Protein AF-A0A831NVR6-F1 (afdb_monomer_lite)

Sequence (246 aa):
MGYKKSDEKIVFEKIGELICLNKSKPLKNAQISTRKAIQIAETIIHLPIYIATVTINLSNQSFIETVTNYHRISNEIRIYERKIKGRPIAQIIHSKVLSNCLFEVITLCLETSSKKNEFNVFIDNWSIPTKDISIYLKYRTKSLSRNIRRLFPNVDIKPIELLEHDTKRKRFIDSVTSVVSRNYHDVSSDRYSTEPFDLLFSSESINAINVDITEKEIDLMNKMLNEFFKKANKSINPTRRRRLVL

Secondary structure (DSSP, 8-state):
----HHHHHHHHHHHHTTTTTTSSSPPPGGG--HHHHHHHHHHHTTSS--EEEEE--TT-HHHHHHHHHHHHHHHHHHHHTT--PPPPHHHHHHHHHHHHHHHHHHHHHHHT--S-EEE--EE---SS-HHHHHHHHHHHHHHHHHHHHHH-TTEEE---EE--S--HHHHHHHHHHHHHGGGGS-TTSTT--SHHHHHHHSTT-TTEEEEE-HHHHHHHHHHHHHHHHHHHHHHS-GGGGGGS--

Radius of gyration: 21.45 Å; chains: 1; bounding box: 60×38×65 Å

Foldseek 3Di:
DDDDPVLLVVVCVQCCVLQVVVDPDGHFLVRQAQVSLLVLLVSVLPRPAFAEAEDADPVPPLLVVLLVVLQVVVQVCCCVVVVDHGDDSVQVCVLVVVLVRVLVVVVVVVVVDDDQEEDAAEDEDDPDPPVCVQVSQVVSQVVSVVVNCVVPVRYHYDRYYYPPDDDSVNSSVSSVCSLCCQCVDDPPDSSHDCNSVCSCDPPVRPRYDYHYCNVVVSVVSVVVVVVVVVVVVVPPDPVPPPPPDD

pLDDT: mean 80.22, std 12.94, range [33.16, 95.31]

Structure (mmCIF, N/CA/C/O backbone):
data_AF-A0A831NVR6-F1
#
_entry.id   AF-A0A831NVR6-F1
#
loop_
_atom_site.group_PDB
_atom_site.id
_atom_site.type_symbol
_atom_site.label_atom_id
_atom_site.label_alt_id
_atom_site.label_comp_id
_atom_site.label_asym_id
_atom_site.label_entity_id
_atom_site.label_seq_id
_atom_site.pdbx_PDB_ins_code
_atom_site.Cartn_x
_atom_site.Cartn_y
_atom_site.Cartn_z
_atom_site.occupancy
_atom_site.B_iso_or_equiv
_atom_site.auth_seq_id
_atom_site.auth_comp_id
_atom_site.auth_asym_id
_atom_site.auth_atom_id
_atom_site.pdbx_PDB_model_num
ATOM 1 N N . MET A 1 1 ? -24.310 -0.165 -0.428 1.00 48.25 1 MET A N 1
ATOM 2 C CA . MET A 1 1 ? -24.455 1.305 -0.314 1.00 48.25 1 MET A CA 1
ATOM 3 C C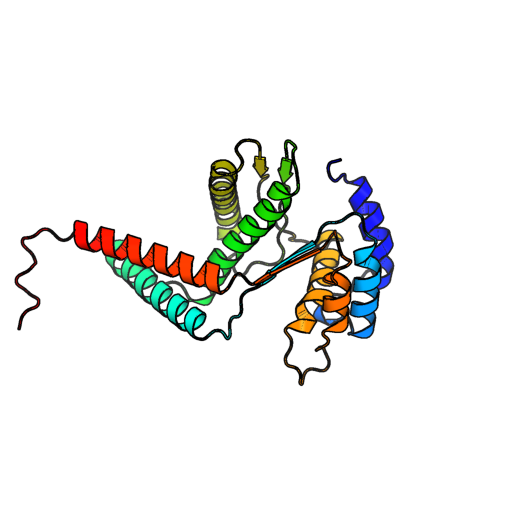 . MET A 1 1 ? -23.055 1.894 -0.400 1.00 48.25 1 MET A C 1
ATOM 5 O O . MET A 1 1 ? -22.136 1.199 0.001 1.00 48.25 1 MET A O 1
ATOM 9 N N . GLY A 1 2 ? -22.871 3.079 -0.986 1.00 60.66 2 GLY A N 1
ATOM 10 C CA . GLY A 1 2 ? -21.547 3.714 -1.046 1.00 60.66 2 GLY A CA 1
ATOM 11 C C . GLY A 1 2 ? -21.159 4.335 0.298 1.00 60.66 2 GLY A C 1
ATOM 12 O O . GLY A 1 2 ? -22.049 4.735 1.049 1.00 60.66 2 GLY A O 1
ATOM 13 N N . TYR A 1 3 ? -19.855 4.411 0.566 1.00 66.81 3 TYR A N 1
ATOM 14 C CA . TYR A 1 3 ? -19.282 5.068 1.742 1.00 66.81 3 TYR A CA 1
ATOM 15 C C . TYR A 1 3 ? -19.706 6.541 1.826 1.00 66.81 3 TYR A C 1
ATOM 17 O O . TYR A 1 3 ? -19.654 7.267 0.830 1.00 66.81 3 TYR A O 1
ATOM 25 N N . LYS A 1 4 ? -20.118 6.998 3.009 1.00 73.88 4 LYS A N 1
ATOM 26 C CA . LYS A 1 4 ? -20.548 8.374 3.290 1.00 73.88 4 LYS A CA 1
ATOM 27 C C . LYS A 1 4 ? -19.650 9.018 4.341 1.00 73.88 4 LYS A C 1
ATOM 29 O O . LYS A 1 4 ? -19.094 8.361 5.212 1.00 73.88 4 LYS A O 1
ATOM 34 N N . LYS A 1 5 ? -19.609 10.353 4.354 1.00 75.38 5 LYS A N 1
ATOM 35 C CA . LYS A 1 5 ? -18.912 11.129 5.398 1.00 75.38 5 LYS A CA 1
ATOM 36 C C . LYS A 1 5 ? -19.435 10.841 6.819 1.00 75.38 5 LYS A C 1
ATOM 38 O O . LYS A 1 5 ? -18.706 11.004 7.790 1.00 75.38 5 LYS A O 1
ATOM 43 N N . SER A 1 6 ? -20.690 10.410 6.957 1.00 79.81 6 SER A N 1
ATOM 44 C CA . SER A 1 6 ? -21.238 9.931 8.234 1.00 79.81 6 SER A CA 1
ATOM 45 C C . SER A 1 6 ? -20.540 8.666 8.737 1.00 79.81 6 SER A C 1
ATOM 47 O O . SER A 1 6 ? -20.381 8.504 9.943 1.00 79.81 6 SER A O 1
ATOM 49 N N . ASP A 1 7 ? -20.079 7.808 7.827 1.00 82.06 7 ASP A N 1
ATOM 50 C CA . ASP A 1 7 ? -19.408 6.551 8.158 1.00 82.06 7 ASP A CA 1
ATOM 51 C C . ASP A 1 7 ? -17.994 6.831 8.695 1.00 82.06 7 ASP A C 1
ATOM 53 O O . ASP A 1 7 ? -17.558 6.183 9.645 1.00 82.06 7 ASP A O 1
ATOM 57 N N . GLU A 1 8 ? -17.318 7.877 8.191 1.00 86.12 8 GLU A N 1
ATOM 58 C CA . GLU A 1 8 ? -16.053 8.383 8.760 1.00 86.12 8 GLU A CA 1
ATOM 59 C C . GLU A 1 8 ? -16.197 8.756 10.235 1.00 86.12 8 GLU A C 1
ATOM 61 O O . GLU A 1 8 ? -15.310 8.469 11.036 1.00 86.12 8 GLU A O 1
ATOM 66 N N . LYS A 1 9 ? -17.311 9.395 10.612 1.00 85.50 9 LYS A N 1
ATOM 67 C CA . LYS A 1 9 ? -17.548 9.796 12.001 1.00 85.50 9 LYS A CA 1
ATOM 68 C C . LYS A 1 9 ? -17.622 8.569 12.913 1.00 85.50 9 LYS A C 1
ATOM 70 O O . LYS A 1 9 ? -16.918 8.543 13.916 1.00 85.50 9 LYS A O 1
ATOM 75 N N . ILE A 1 10 ? -18.376 7.543 12.512 1.00 86.00 10 ILE A N 1
ATOM 76 C CA . ILE A 1 10 ? -18.507 6.278 13.256 1.00 86.00 10 ILE A CA 1
ATOM 77 C C . ILE A 1 10 ? -17.144 5.586 13.396 1.00 86.00 10 ILE A C 1
ATOM 79 O O . ILE A 1 10 ? -16.774 5.153 14.487 1.00 86.00 10 ILE A O 1
ATOM 83 N N . VAL A 1 11 ? -16.379 5.509 12.302 1.00 87.81 11 VAL A N 1
ATOM 84 C CA . VAL A 1 11 ? -15.029 4.920 12.290 1.00 87.81 11 VAL A CA 1
ATOM 85 C C . VAL A 1 11 ? -14.099 5.663 13.250 1.00 87.81 11 VAL A C 1
ATOM 87 O O . VAL A 1 11 ? -13.450 5.044 14.093 1.00 87.81 11 VAL A O 1
ATOM 90 N N . PHE A 1 12 ? -14.046 6.994 13.159 1.00 89.19 12 PHE A N 1
ATOM 91 C CA . PHE A 1 12 ? -13.145 7.799 13.983 1.00 89.19 12 PHE A CA 1
ATOM 92 C C . PHE A 1 12 ? -13.573 7.883 15.446 1.00 89.19 12 PHE A C 1
ATOM 94 O O . PHE A 1 12 ? -12.708 8.050 16.298 1.00 89.19 12 PHE A O 1
ATOM 101 N N . GLU A 1 13 ? -14.861 7.778 15.762 1.00 86.38 13 GLU A N 1
ATOM 102 C CA . GLU A 1 13 ? -15.328 7.697 17.150 1.00 86.38 13 GLU A CA 1
ATOM 103 C C . GLU A 1 13 ? -14.892 6.380 17.792 1.00 86.38 13 GLU A C 1
ATOM 105 O O . GLU A 1 13 ? -14.270 6.405 18.851 1.00 86.38 13 GLU A O 1
ATOM 110 N N . LYS A 1 14 ? -15.104 5.248 17.110 1.00 85.50 14 LYS A N 1
ATOM 111 C CA . LYS A 1 14 ? -14.750 3.918 17.632 1.00 85.50 14 LYS A CA 1
ATOM 112 C C . LYS A 1 14 ? -13.245 3.713 17.820 1.00 85.50 14 LYS A C 1
ATOM 114 O O . LYS A 1 14 ? -12.826 3.108 18.797 1.00 85.50 14 LYS A O 1
ATOM 119 N N . ILE A 1 15 ? -12.420 4.236 16.914 1.00 84.56 15 ILE A N 1
ATOM 120 C CA . ILE A 1 15 ? -10.951 4.149 17.029 1.00 84.56 15 ILE A CA 1
ATOM 121 C C . ILE A 1 15 ? -10.352 5.298 17.846 1.00 84.56 15 ILE A C 1
ATOM 123 O O . ILE A 1 15 ? -9.215 5.210 18.318 1.00 84.56 15 ILE A O 1
ATOM 127 N N . GLY A 1 16 ? -11.095 6.389 18.024 1.00 83.62 16 GLY A N 1
ATOM 128 C CA . GLY A 1 16 ? -10.564 7.651 18.519 1.00 83.62 16 GLY A CA 1
ATOM 129 C C . GLY A 1 16 ? -9.917 7.564 19.892 1.00 83.62 16 GLY A C 1
ATOM 130 O O . GLY A 1 16 ? -8.876 8.185 20.109 1.00 83.62 16 GLY A O 1
ATOM 131 N N . GLU A 1 17 ? -10.476 6.767 20.797 1.00 81.06 17 GLU A N 1
ATOM 132 C CA . GLU A 1 17 ? -9.910 6.558 22.133 1.00 81.06 17 GLU A CA 1
ATOM 133 C C . GLU A 1 17 ? -8.611 5.749 22.093 1.00 81.06 17 GLU A C 1
ATOM 135 O O . GLU A 1 17 ? -7.643 6.090 22.780 1.00 81.06 17 GLU A O 1
ATOM 140 N N . LEU A 1 18 ? -8.548 4.729 21.234 1.00 82.81 18 LEU A N 1
ATOM 141 C CA . LEU A 1 18 ? -7.390 3.844 21.127 1.00 82.81 18 LEU A CA 1
ATOM 142 C C . LEU A 1 18 ? -6.148 4.590 20.648 1.00 82.81 18 LEU A C 1
ATOM 144 O O . LEU A 1 18 ? -5.060 4.351 21.172 1.00 82.81 18 LEU A O 1
ATOM 148 N N . ILE A 1 19 ? -6.309 5.540 19.726 1.00 81.38 19 ILE A N 1
ATOM 149 C CA . ILE A 1 19 ? -5.190 6.312 19.160 1.00 81.38 19 ILE A CA 1
ATOM 150 C C . ILE A 1 19 ? -5.157 7.774 19.606 1.00 81.38 19 ILE A C 1
ATOM 152 O O . ILE A 1 19 ? -4.389 8.575 19.070 1.00 81.38 19 ILE A O 1
ATOM 156 N N . CYS A 1 20 ? -5.955 8.128 20.614 1.00 80.06 20 CYS A N 1
ATOM 157 C CA . CYS A 1 20 ? -6.031 9.475 21.171 1.00 80.06 20 CYS A CA 1
ATOM 158 C C . CYS A 1 20 ? -6.370 10.561 20.124 1.00 80.06 20 CYS A C 1
ATOM 160 O O . CYS A 1 20 ? -5.840 11.668 20.212 1.00 80.06 20 CYS A O 1
ATOM 162 N N . LEU A 1 21 ? -7.262 10.285 19.157 1.00 75.56 21 LEU A N 1
ATOM 163 C CA . LEU A 1 21 ? -7.655 11.236 18.095 1.00 75.56 21 LEU A CA 1
ATOM 164 C C . LEU A 1 21 ? -8.186 12.569 18.631 1.00 75.56 21 LEU A C 1
ATOM 166 O O . LEU A 1 21 ? -8.075 13.583 17.949 1.00 75.56 21 LEU A O 1
ATOM 170 N N . ASN A 1 22 ? -8.781 12.562 19.825 1.00 69.44 22 ASN A N 1
ATOM 171 C CA . ASN A 1 22 ? -9.366 13.749 20.449 1.00 69.44 22 ASN A CA 1
ATOM 172 C C . ASN A 1 22 ? -8.358 14.540 21.306 1.00 69.44 22 ASN A C 1
ATOM 174 O O . ASN A 1 22 ? -8.710 15.581 21.855 1.00 69.44 22 ASN A O 1
ATOM 178 N N . LYS A 1 23 ? -7.114 14.060 21.450 1.00 72.81 23 LYS A N 1
ATOM 179 C CA . LYS A 1 23 ? -6.050 14.760 22.185 1.00 72.81 23 LYS A CA 1
ATOM 180 C C . LYS A 1 23 ? -5.194 15.588 21.228 1.00 72.81 23 LYS A C 1
ATOM 182 O O . LYS A 1 23 ? -5.093 15.285 20.045 1.00 72.81 23 LYS A O 1
ATOM 187 N N . SER A 1 24 ? -4.495 16.588 21.766 1.00 67.25 24 SER A N 1
ATOM 188 C CA . SER A 1 24 ? -3.570 17.448 21.006 1.00 67.25 24 SER A CA 1
ATOM 189 C C . SER A 1 24 ? -2.386 16.698 20.378 1.00 67.25 24 SER A C 1
ATOM 191 O O . SER A 1 24 ? -1.733 17.225 19.481 1.00 67.25 24 SER A O 1
ATOM 193 N N . LYS A 1 25 ? -2.103 15.473 20.842 1.00 74.31 25 LYS A N 1
ATOM 194 C CA . LYS A 1 25 ? -1.059 14.587 20.311 1.00 74.31 25 LYS A CA 1
ATOM 195 C C . LYS A 1 25 ? -1.612 13.169 20.105 1.00 74.31 25 LYS A C 1
ATOM 197 O O . LYS A 1 25 ? -1.428 12.321 20.981 1.00 74.31 25 LYS A O 1
ATOM 202 N N . PRO A 1 26 ? -2.306 12.907 18.985 1.00 81.25 26 PRO A N 1
ATOM 203 C CA . PRO A 1 26 ? -2.692 11.553 18.605 1.00 81.25 26 PRO A CA 1
ATOM 204 C C . PRO A 1 26 ? -1.458 10.657 18.439 1.00 81.25 26 PRO A C 1
ATOM 206 O O . PRO A 1 26 ? -0.381 11.134 18.066 1.00 81.25 26 PRO A O 1
ATOM 209 N N . LEU A 1 27 ? -1.608 9.362 18.715 1.00 83.75 27 LEU A N 1
ATOM 210 C CA . LEU A 1 27 ? -0.508 8.404 18.602 1.00 83.75 27 LEU A CA 1
ATOM 211 C C . LEU A 1 27 ? -0.146 8.180 17.130 1.00 83.75 27 LEU A C 1
ATOM 213 O O . LEU A 1 27 ? -1.010 7.903 16.300 1.00 83.75 27 LEU A O 1
ATOM 217 N N . LYS A 1 28 ? 1.148 8.273 16.816 1.00 85.50 28 LYS A N 1
ATOM 218 C CA . LYS A 1 28 ? 1.715 7.832 15.531 1.00 85.50 28 LYS A CA 1
ATOM 219 C C . LYS A 1 28 ? 2.016 6.336 15.576 1.00 85.50 28 LYS A C 1
ATOM 221 O O . LYS A 1 28 ? 2.206 5.797 16.664 1.00 85.50 28 LYS A O 1
ATOM 226 N N . ASN A 1 29 ? 2.187 5.691 14.418 1.00 83.12 29 ASN A N 1
ATOM 227 C CA . ASN A 1 29 ? 2.498 4.253 14.333 1.00 83.12 29 ASN A CA 1
ATOM 228 C C . ASN A 1 29 ? 3.615 3.817 15.309 1.00 83.12 29 ASN A C 1
ATOM 230 O O . ASN A 1 29 ? 3.431 2.887 16.088 1.00 83.12 29 ASN A O 1
ATOM 234 N N . ALA A 1 30 ? 4.747 4.529 15.335 1.00 83.25 30 ALA A N 1
ATOM 235 C CA . ALA A 1 30 ? 5.880 4.192 16.206 1.00 83.25 30 ALA A CA 1
ATOM 236 C C . ALA A 1 30 ? 5.572 4.254 17.718 1.00 83.25 30 ALA A C 1
ATOM 238 O O . ALA A 1 30 ? 6.322 3.702 18.513 1.00 83.25 30 ALA A O 1
ATOM 239 N N . GLN A 1 31 ? 4.492 4.928 18.119 1.00 87.50 31 GLN A N 1
ATOM 240 C CA . GLN A 1 31 ? 4.087 5.114 19.517 1.00 87.50 31 GLN A CA 1
ATOM 241 C C . GLN A 1 31 ? 2.990 4.132 19.953 1.00 87.50 31 GLN A C 1
ATOM 243 O O . GLN A 1 31 ? 2.603 4.117 21.121 1.00 87.50 31 GLN A O 1
ATOM 248 N N . ILE A 1 32 ? 2.453 3.336 19.028 1.00 88.69 32 ILE A N 1
ATOM 249 C CA . ILE A 1 32 ? 1.436 2.328 19.323 1.00 88.69 32 ILE A CA 1
ATOM 250 C C . ILE A 1 32 ? 2.158 1.072 19.824 1.00 88.69 32 ILE A C 1
ATOM 252 O O . ILE A 1 32 ? 3.002 0.505 19.127 1.00 88.69 32 ILE A O 1
ATOM 256 N N . SER A 1 33 ? 1.837 0.630 21.041 1.00 90.94 33 SER A N 1
ATOM 257 C CA . SER A 1 33 ? 2.374 -0.605 21.630 1.00 90.94 33 SER A CA 1
ATOM 258 C C . SER A 1 33 ? 1.689 -1.852 21.063 1.00 90.94 33 SER A C 1
ATOM 260 O O . SER A 1 33 ? 0.595 -1.758 20.508 1.00 90.94 33 SER A O 1
ATOM 262 N N . THR A 1 34 ? 2.308 -3.028 21.212 1.00 92.56 34 THR A N 1
ATOM 263 C CA . THR A 1 34 ? 1.756 -4.307 20.716 1.00 92.56 34 THR A CA 1
ATOM 264 C C . THR A 1 34 ? 0.369 -4.582 21.284 1.00 92.56 34 THR A C 1
ATOM 266 O O . THR A 1 34 ? -0.577 -4.742 20.522 1.00 92.56 34 THR A O 1
ATOM 269 N N . ARG A 1 35 ? 0.207 -4.465 22.609 1.00 93.12 35 ARG A N 1
ATOM 270 C CA . ARG A 1 35 ? -1.098 -4.575 23.282 1.00 93.12 35 ARG A CA 1
ATOM 271 C C . ARG A 1 35 ? -2.156 -3.647 22.680 1.00 93.12 35 ARG A C 1
ATOM 273 O O . ARG A 1 35 ? -3.307 -4.032 22.527 1.00 93.12 35 ARG A O 1
ATOM 280 N N . LYS A 1 36 ? -1.778 -2.412 22.349 1.00 92.56 36 LYS A N 1
ATOM 281 C CA . LYS A 1 36 ? -2.704 -1.435 21.774 1.00 92.56 36 LYS A CA 1
ATOM 282 C C . LYS A 1 36 ? -3.029 -1.743 20.311 1.00 92.56 36 LYS A C 1
ATOM 284 O O . LYS A 1 36 ? -4.151 -1.501 19.893 1.00 92.56 36 LYS A O 1
ATOM 289 N N . ALA A 1 37 ? -2.092 -2.307 19.552 1.00 93.62 37 ALA A N 1
ATOM 290 C CA . ALA A 1 37 ? -2.360 -2.782 18.198 1.00 93.62 37 ALA A CA 1
ATOM 291 C C . ALA A 1 37 ? -3.349 -3.959 18.178 1.00 93.62 37 ALA A C 1
ATOM 293 O O . ALA A 1 37 ? -4.227 -3.959 17.324 1.00 93.62 37 ALA A O 1
ATOM 294 N N . ILE A 1 38 ? -3.273 -4.886 19.141 1.00 93.69 38 ILE A N 1
ATOM 295 C CA . ILE A 1 38 ? -4.272 -5.960 19.309 1.00 93.69 38 ILE A CA 1
ATOM 296 C C . ILE A 1 38 ? -5.671 -5.349 19.505 1.00 93.69 38 ILE A C 1
ATOM 298 O O . ILE A 1 38 ? -6.572 -5.616 18.719 1.00 93.69 38 ILE A O 1
ATOM 302 N N . GLN A 1 39 ? -5.820 -4.407 20.445 1.00 93.50 39 GLN A N 1
ATOM 303 C CA . GLN A 1 39 ? -7.094 -3.703 20.687 1.00 93.50 39 GLN A CA 1
ATOM 304 C C . GLN A 1 39 ? -7.624 -2.949 19.456 1.00 93.50 39 GLN A C 1
ATOM 306 O O . GLN A 1 39 ? -8.830 -2.874 19.213 1.00 93.50 39 GLN A O 1
ATOM 311 N N . ILE A 1 40 ? -6.719 -2.351 18.673 1.00 92.75 40 ILE A N 1
ATOM 312 C CA . ILE A 1 40 ? -7.076 -1.690 17.415 1.00 92.75 40 ILE A CA 1
ATOM 313 C C . ILE A 1 40 ? -7.588 -2.725 16.406 1.00 92.75 40 ILE A C 1
ATOM 315 O O . ILE A 1 40 ? -8.604 -2.460 15.770 1.00 92.75 40 ILE A O 1
ATOM 319 N N . ALA A 1 41 ? -6.937 -3.884 16.277 1.00 92.31 41 ALA A N 1
ATOM 320 C CA . ALA A 1 41 ? -7.374 -4.958 15.387 1.00 92.31 41 ALA A CA 1
ATOM 321 C C . ALA A 1 41 ? -8.775 -5.473 15.763 1.00 92.31 41 ALA A C 1
ATOM 323 O O . ALA A 1 41 ? -9.661 -5.475 14.910 1.00 92.31 41 ALA A O 1
ATOM 324 N N . GLU A 1 42 ? -9.008 -5.773 17.046 1.00 91.31 42 GLU A N 1
ATOM 325 C CA . GLU A 1 42 ? -10.319 -6.175 17.592 1.00 91.31 42 GLU A CA 1
ATOM 326 C C . GLU A 1 42 ? -11.416 -5.140 17.304 1.00 91.31 42 GLU A C 1
ATOM 328 O O . GLU A 1 42 ? -12.570 -5.474 17.057 1.00 91.31 42 GLU A O 1
ATOM 333 N N . THR A 1 43 ? -11.069 -3.853 17.301 1.00 91.19 43 THR A N 1
ATOM 334 C CA . THR A 1 43 ? -12.035 -2.793 16.995 1.00 91.19 43 THR A CA 1
ATOM 335 C C . THR A 1 43 ? -12.303 -2.689 15.497 1.00 91.19 43 THR A C 1
ATOM 337 O O . THR A 1 43 ? -13.451 -2.525 15.082 1.00 91.19 43 THR A O 1
ATOM 340 N N . ILE A 1 44 ? -11.247 -2.768 14.681 1.00 89.56 44 ILE A N 1
ATOM 341 C CA . ILE A 1 44 ? -11.292 -2.594 13.226 1.00 89.56 44 ILE A CA 1
ATOM 342 C C . ILE A 1 44 ? -12.208 -3.621 12.556 1.00 89.56 44 ILE A C 1
ATOM 344 O O . ILE A 1 44 ? -12.967 -3.242 11.665 1.00 89.56 44 ILE A O 1
ATOM 348 N N . ILE A 1 45 ? -12.181 -4.884 12.991 1.00 87.69 45 ILE A N 1
ATOM 349 C CA . ILE A 1 45 ? -12.989 -5.963 12.391 1.00 87.69 45 ILE A CA 1
ATOM 350 C C . ILE A 1 45 ? -14.504 -5.700 12.469 1.00 87.69 45 ILE A C 1
ATOM 352 O O . ILE A 1 45 ? -15.275 -6.222 11.667 1.00 87.69 45 ILE A O 1
ATOM 356 N N . HIS A 1 46 ? -14.940 -4.846 13.398 1.00 85.94 46 HIS A N 1
ATOM 357 C CA . HIS A 1 46 ? -16.343 -4.475 13.598 1.00 85.94 46 HIS A CA 1
ATOM 358 C C . HIS A 1 46 ? -16.714 -3.121 12.973 1.00 85.94 46 HIS A C 1
ATOM 360 O O . HIS A 1 46 ? -17.799 -2.579 13.227 1.00 85.94 46 HIS A O 1
ATOM 366 N N . LEU A 1 47 ? -15.809 -2.520 12.198 1.00 86.31 47 LEU A N 1
ATOM 367 C CA . LEU A 1 47 ? -16.059 -1.267 11.498 1.00 86.31 47 LEU A CA 1
ATOM 368 C C . LEU A 1 47 ? -16.670 -1.521 10.115 1.00 86.31 47 LEU A C 1
ATOM 370 O O . LEU A 1 47 ? -16.373 -2.529 9.479 1.00 86.31 47 LEU A O 1
ATOM 374 N N . PRO A 1 48 ? -17.495 -0.590 9.605 1.00 83.19 48 PRO A N 1
ATOM 375 C CA . PRO A 1 48 ? -18.077 -0.681 8.268 1.00 83.19 48 PRO A CA 1
ATOM 376 C C . PRO A 1 48 ? -17.049 -0.278 7.196 1.00 83.19 48 PRO A C 1
ATOM 378 O O . PRO A 1 48 ? -17.269 0.647 6.415 1.00 83.19 48 PRO A O 1
ATOM 381 N N . ILE A 1 49 ? -15.887 -0.924 7.204 1.00 83.12 49 ILE A N 1
ATOM 382 C CA . ILE A 1 49 ? -14.764 -0.651 6.308 1.00 83.12 49 ILE A CA 1
ATOM 383 C C . ILE A 1 49 ? -14.280 -1.953 5.692 1.00 83.12 49 ILE A C 1
ATOM 385 O O . ILE A 1 49 ? -14.362 -3.004 6.314 1.00 83.12 49 ILE A O 1
ATOM 389 N N . TYR A 1 50 ? -13.745 -1.850 4.483 1.00 84.62 50 TYR A N 1
ATOM 390 C CA . TYR A 1 50 ? -13.015 -2.929 3.840 1.00 84.62 50 TYR A CA 1
ATOM 391 C C . TYR A 1 50 ? -11.526 -2.590 3.862 1.00 84.62 50 TYR A C 1
ATOM 393 O O . TYR A 1 50 ? -11.146 -1.484 3.463 1.00 84.62 50 TYR A O 1
ATOM 401 N N . ILE A 1 51 ? -10.688 -3.507 4.342 1.00 86.50 51 ILE A N 1
ATOM 402 C CA . ILE A 1 51 ? -9.237 -3.318 4.404 1.00 86.50 51 ILE A CA 1
ATOM 403 C C . ILE A 1 51 ? -8.564 -4.246 3.407 1.00 86.50 51 ILE A C 1
ATOM 405 O O . ILE A 1 51 ? -8.591 -5.460 3.552 1.00 86.50 51 ILE A O 1
ATOM 409 N N . ALA A 1 52 ? -7.894 -3.658 2.425 1.00 86.38 52 ALA A N 1
ATOM 410 C CA . ALA A 1 52 ? -7.006 -4.386 1.537 1.00 86.38 52 ALA A CA 1
ATOM 411 C C . ALA A 1 52 ? -5.558 -4.010 1.840 1.00 86.38 52 ALA A C 1
ATOM 413 O O . ALA A 1 52 ? -5.189 -2.833 1.783 1.00 86.38 52 ALA A O 1
ATOM 414 N N . THR A 1 53 ? -4.732 -5.009 2.131 1.00 85.00 53 THR A N 1
ATOM 415 C CA . THR A 1 53 ? -3.283 -4.867 2.241 1.00 85.00 53 THR A CA 1
ATOM 416 C C . THR A 1 53 ? -2.610 -5.577 1.084 1.00 85.00 53 THR A C 1
ATOM 418 O O . THR A 1 53 ? -2.925 -6.714 0.742 1.00 85.00 53 THR A O 1
ATOM 421 N N . VAL A 1 54 ? -1.672 -4.875 0.463 1.00 85.19 54 VAL A N 1
ATOM 422 C CA . VAL A 1 54 ? -0.874 -5.391 -0.643 1.00 85.19 54 VAL A CA 1
ATOM 423 C C . VAL A 1 54 ? 0.581 -5.304 -0.226 1.00 85.19 54 VAL A C 1
ATOM 425 O O . VAL A 1 54 ? 1.060 -4.213 0.095 1.00 85.19 54 VAL A O 1
ATOM 428 N N . THR A 1 55 ? 1.272 -6.437 -0.207 1.00 84.62 55 THR A N 1
ATOM 429 C CA . THR A 1 55 ? 2.647 -6.536 0.282 1.00 84.62 55 THR A CA 1
ATOM 430 C C . THR A 1 55 ? 3.609 -6.991 -0.802 1.00 84.62 55 THR A C 1
ATOM 432 O O . THR A 1 55 ? 3.228 -7.589 -1.806 1.00 84.62 55 THR A O 1
ATOM 435 N N . ILE A 1 56 ? 4.875 -6.627 -0.611 1.00 84.62 56 ILE A N 1
ATOM 436 C CA . ILE A 1 56 ? 5.995 -7.058 -1.442 1.00 84.62 56 ILE A CA 1
ATOM 437 C C . ILE A 1 56 ? 7.114 -7.474 -0.501 1.00 84.62 56 ILE A C 1
ATOM 439 O O . ILE A 1 56 ? 7.526 -6.699 0.367 1.00 84.62 56 ILE A O 1
ATOM 443 N N . ASN A 1 57 ? 7.630 -8.677 -0.699 1.00 87.19 57 ASN A N 1
ATOM 444 C CA . ASN A 1 57 ? 8.776 -9.197 0.011 1.00 87.19 57 ASN A CA 1
ATOM 445 C C . ASN A 1 57 ? 10.063 -8.613 -0.584 1.00 87.19 57 ASN A C 1
ATOM 447 O O . ASN A 1 57 ? 10.608 -9.110 -1.569 1.00 87.19 57 ASN A O 1
ATOM 451 N N . LEU A 1 58 ? 10.564 -7.549 0.041 1.00 84.19 58 LEU A N 1
ATOM 452 C CA . LEU A 1 58 ? 11.809 -6.895 -0.369 1.00 84.19 58 LEU A CA 1
ATOM 453 C C . LEU A 1 58 ? 13.058 -7.761 -0.144 1.00 84.19 58 LEU A C 1
ATOM 455 O O . LEU A 1 58 ? 14.108 -7.435 -0.691 1.00 84.19 58 LEU A O 1
ATOM 459 N N . SER A 1 59 ? 12.944 -8.846 0.625 1.00 85.62 59 SER A N 1
ATOM 460 C CA . SER A 1 59 ? 14.011 -9.827 0.844 1.00 85.62 59 SER A CA 1
ATOM 461 C C . SER A 1 59 ? 13.962 -10.992 -0.154 1.00 85.62 59 SER A C 1
ATOM 463 O O . SER A 1 59 ? 14.819 -11.870 -0.101 1.00 85.62 59 SER A O 1
ATOM 465 N N . ASN A 1 60 ? 12.980 -11.035 -1.065 1.00 90.12 60 ASN A N 1
ATOM 466 C CA . ASN A 1 60 ? 12.929 -12.043 -2.124 1.00 90.12 60 ASN A CA 1
ATOM 467 C C . ASN A 1 60 ? 14.080 -11.807 -3.120 1.00 90.12 60 ASN A C 1
ATOM 469 O O . ASN A 1 60 ? 14.168 -10.755 -3.755 1.00 90.12 60 ASN A O 1
ATOM 473 N N . GLN A 1 61 ? 14.956 -12.803 -3.268 1.00 92.00 61 GLN A N 1
ATOM 474 C CA . GLN A 1 61 ? 16.155 -12.707 -4.104 1.00 92.00 61 GLN A CA 1
ATOM 475 C C . GLN A 1 61 ? 15.824 -12.425 -5.580 1.00 92.00 61 GLN A C 1
ATOM 477 O O . GLN A 1 61 ? 16.421 -11.541 -6.195 1.00 92.00 61 GLN A O 1
ATOM 482 N N . SER A 1 62 ? 14.814 -13.101 -6.130 1.00 92.50 62 SER A N 1
ATOM 483 C CA . SER A 1 62 ? 14.348 -12.905 -7.508 1.00 92.50 62 SER A CA 1
ATOM 484 C C . SER A 1 62 ? 13.803 -11.491 -7.731 1.00 92.50 62 SER A C 1
ATOM 486 O O . SER A 1 62 ? 14.042 -10.877 -8.777 1.00 92.50 62 SER A O 1
ATOM 488 N N . PHE A 1 63 ? 13.106 -10.933 -6.736 1.00 88.75 63 PHE A N 1
ATOM 489 C CA . PHE A 1 63 ? 12.645 -9.547 -6.754 1.00 88.75 63 PHE A CA 1
ATOM 490 C C . PHE A 1 63 ? 13.828 -8.575 -6.770 1.00 88.75 63 PHE A C 1
ATOM 492 O O . PHE A 1 63 ? 13.875 -7.688 -7.626 1.00 88.75 63 PHE A O 1
ATOM 499 N N . ILE A 1 64 ? 14.811 -8.772 -5.885 1.00 87.31 64 ILE A N 1
ATOM 500 C CA . ILE A 1 64 ? 16.027 -7.947 -5.802 1.00 87.31 64 ILE A CA 1
ATOM 501 C C . ILE A 1 64 ? 16.774 -7.935 -7.143 1.00 87.31 64 ILE A C 1
ATOM 503 O O . ILE A 1 64 ? 17.128 -6.866 -7.653 1.00 87.31 64 ILE A O 1
ATOM 507 N N . GLU A 1 65 ? 16.983 -9.103 -7.747 1.00 89.31 65 GLU A N 1
ATOM 508 C CA . GLU A 1 65 ? 17.667 -9.242 -9.036 1.00 89.31 65 GLU A CA 1
ATOM 509 C C . GLU A 1 65 ? 16.893 -8.562 -10.167 1.00 89.31 65 GLU A C 1
ATOM 511 O O . GLU A 1 65 ? 17.459 -7.786 -10.946 1.00 89.31 65 GLU A O 1
ATOM 516 N N . THR A 1 66 ? 15.578 -8.786 -10.229 1.00 88.31 66 THR A N 1
ATOM 517 C CA . THR A 1 66 ? 14.711 -8.203 -11.261 1.00 88.31 66 THR A CA 1
ATOM 518 C C . THR A 1 66 ? 14.693 -6.679 -11.173 1.00 88.31 66 THR A C 1
ATOM 520 O O . THR A 1 66 ? 14.860 -5.993 -12.184 1.00 88.31 66 THR A O 1
ATOM 523 N N . VAL A 1 67 ? 14.553 -6.129 -9.967 1.00 83.69 67 VAL A N 1
ATOM 524 C CA . VAL A 1 67 ? 14.594 -4.683 -9.713 1.00 83.69 67 VAL A CA 1
ATOM 525 C C . VAL A 1 67 ? 15.946 -4.088 -10.098 1.00 83.69 67 VAL A C 1
ATOM 527 O O . VAL A 1 67 ? 15.992 -3.028 -10.729 1.00 83.69 67 VAL A O 1
ATOM 530 N N . THR A 1 68 ? 17.043 -4.763 -9.751 1.00 84.12 68 THR A N 1
ATOM 531 C CA . THR A 1 68 ? 18.405 -4.326 -10.088 1.00 84.12 68 THR A CA 1
ATOM 532 C C . THR A 1 68 ? 18.603 -4.271 -11.603 1.00 84.12 68 THR A C 1
ATOM 534 O O . THR A 1 68 ? 19.057 -3.256 -12.138 1.00 84.12 68 THR A O 1
ATOM 537 N N . ASN A 1 69 ? 18.174 -5.311 -12.321 1.00 85.06 69 ASN A N 1
ATOM 538 C CA . ASN A 1 69 ? 18.225 -5.354 -13.783 1.00 85.06 69 ASN A CA 1
ATOM 539 C C . ASN A 1 69 ? 17.351 -4.274 -14.425 1.00 85.06 69 ASN A C 1
ATOM 541 O O . ASN A 1 69 ? 17.808 -3.543 -15.310 1.00 85.06 69 ASN A O 1
ATOM 545 N N . TYR A 1 70 ? 16.112 -4.135 -13.949 1.00 82.25 70 TYR A N 1
ATOM 546 C CA . TYR A 1 70 ? 15.183 -3.110 -14.410 1.00 82.25 70 TYR A CA 1
ATOM 547 C C . TYR A 1 70 ? 15.764 -1.706 -14.241 1.00 82.25 70 TYR A C 1
ATOM 549 O O . TYR A 1 70 ? 15.714 -0.884 -15.160 1.00 82.25 70 TYR A O 1
ATOM 557 N N . HIS A 1 71 ? 16.358 -1.431 -13.080 1.00 78.88 71 HIS A N 1
ATOM 558 C CA . HIS A 1 71 ? 16.998 -0.156 -12.787 1.00 78.88 71 HIS A CA 1
ATOM 559 C C . HIS A 1 71 ? 18.179 0.130 -13.707 1.00 78.88 71 HIS A C 1
ATOM 561 O O . HIS A 1 71 ? 18.221 1.213 -14.299 1.00 78.88 71 HIS A O 1
ATOM 567 N N . ARG A 1 72 ? 19.100 -0.831 -13.857 1.00 82.44 72 ARG A N 1
ATOM 568 C CA . ARG A 1 72 ? 20.282 -0.691 -14.715 1.00 82.44 72 ARG A CA 1
ATOM 569 C C . ARG A 1 72 ? 19.872 -0.301 -16.132 1.00 82.44 72 ARG A C 1
ATOM 571 O O . ARG A 1 72 ? 20.284 0.748 -16.623 1.00 82.44 72 ARG A O 1
ATOM 578 N N . ILE A 1 73 ? 18.975 -1.079 -16.737 1.00 80.06 73 ILE A N 1
ATOM 579 C CA . ILE A 1 73 ? 18.499 -0.855 -18.109 1.00 80.06 73 ILE A CA 1
ATOM 580 C C . ILE A 1 73 ? 17.741 0.474 -18.214 1.00 80.06 73 ILE A C 1
ATOM 582 O O . ILE A 1 73 ? 17.989 1.270 -19.121 1.00 80.06 73 ILE A O 1
ATOM 586 N N . SER A 1 74 ? 16.850 0.774 -17.262 1.00 74.25 74 SER A N 1
ATOM 587 C CA . SER A 1 74 ? 16.109 2.040 -17.256 1.00 74.25 74 SER A CA 1
ATOM 588 C C . SER A 1 74 ? 17.032 3.258 -17.181 1.00 74.25 74 SER A C 1
ATOM 590 O O . SER A 1 74 ? 16.707 4.297 -17.764 1.00 74.25 74 SER A O 1
ATOM 592 N N . ASN A 1 75 ? 18.135 3.175 -16.437 1.00 76.75 75 ASN A N 1
ATOM 593 C CA . ASN A 1 75 ? 19.097 4.264 -16.323 1.00 76.75 75 ASN A CA 1
ATOM 594 C C . ASN A 1 75 ? 19.989 4.384 -17.552 1.00 76.75 75 ASN A C 1
ATOM 596 O O . ASN A 1 75 ? 20.206 5.508 -17.997 1.00 76.75 75 ASN A O 1
ATOM 600 N N . GLU A 1 76 ? 20.436 3.269 -18.132 1.00 79.06 76 GLU A N 1
ATOM 601 C CA . GLU A 1 76 ? 21.156 3.271 -19.409 1.00 79.06 76 GLU A CA 1
ATOM 602 C C . GLU A 1 76 ? 20.337 4.005 -20.473 1.00 79.06 76 GLU A C 1
ATOM 604 O O . GLU A 1 76 ? 20.799 5.002 -21.019 1.00 79.06 76 GLU A O 1
ATOM 609 N N . ILE A 1 77 ? 19.073 3.625 -20.678 1.00 73.75 77 ILE A N 1
ATOM 610 C CA . ILE A 1 77 ? 18.177 4.301 -21.634 1.00 73.75 77 ILE A CA 1
ATOM 611 C C . ILE A 1 77 ? 18.075 5.796 -21.330 1.00 73.75 77 ILE A C 1
ATOM 613 O O . ILE A 1 77 ? 18.134 6.640 -22.217 1.00 73.75 77 ILE A O 1
ATOM 617 N N . ARG A 1 78 ? 17.891 6.156 -20.061 1.00 69.19 78 ARG A N 1
ATOM 618 C CA . ARG A 1 78 ? 17.699 7.549 -19.651 1.00 69.19 78 ARG A CA 1
ATOM 619 C C . ARG A 1 78 ? 18.947 8.405 -19.900 1.00 69.19 78 ARG A C 1
ATOM 621 O O . ARG A 1 78 ? 18.805 9.575 -20.258 1.00 69.19 78 ARG A O 1
ATOM 628 N N . ILE A 1 79 ? 20.133 7.828 -19.744 1.00 74.06 79 ILE A N 1
ATOM 629 C CA . ILE A 1 79 ? 21.407 8.493 -20.020 1.00 74.06 79 ILE A CA 1
ATOM 630 C C . ILE A 1 79 ? 21.646 8.561 -21.532 1.00 74.06 79 ILE A C 1
ATOM 632 O O . ILE A 1 79 ? 21.863 9.652 -22.051 1.00 74.06 79 ILE A O 1
ATOM 636 N N . TYR A 1 80 ? 21.541 7.438 -22.246 1.00 74.44 80 TYR A N 1
ATOM 637 C CA . TYR A 1 80 ? 21.859 7.358 -23.674 1.00 74.44 80 TYR A CA 1
ATOM 638 C C . TYR A 1 80 ? 20.830 8.071 -24.560 1.00 74.44 80 TYR A C 1
ATOM 640 O O . TYR A 1 80 ? 21.205 8.901 -25.383 1.00 74.44 80 TYR A O 1
ATOM 648 N N . GLU A 1 81 ? 19.537 7.804 -24.370 1.00 72.38 81 GLU A N 1
ATOM 649 C CA . GLU A 1 81 ? 18.477 8.335 -25.242 1.00 72.38 81 GLU A CA 1
ATOM 650 C C . GLU A 1 81 ? 18.059 9.752 -24.859 1.00 72.38 81 GLU A C 1
ATOM 652 O O . GLU A 1 81 ? 17.694 10.559 -25.709 1.00 72.38 81 GLU A O 1
ATOM 657 N N . ARG A 1 82 ? 18.059 10.066 -23.557 1.00 61.44 82 ARG A N 1
ATOM 658 C CA . ARG A 1 82 ? 17.502 11.336 -23.062 1.00 61.44 82 ARG A CA 1
ATOM 659 C C . ARG A 1 82 ? 18.560 12.315 -22.569 1.00 61.44 82 ARG A C 1
ATOM 661 O O . ARG A 1 82 ? 18.212 13.465 -22.324 1.00 61.44 82 ARG A O 1
ATOM 668 N N . LYS A 1 83 ? 19.823 11.891 -22.419 1.00 75.12 83 LYS A N 1
ATOM 669 C CA . LYS A 1 83 ? 20.914 12.696 -21.836 1.00 75.12 83 LYS A CA 1
ATOM 670 C C . LYS A 1 83 ? 20.575 13.239 -20.440 1.00 75.12 83 LYS A C 1
ATOM 672 O O . LYS A 1 83 ? 20.963 14.346 -20.081 1.00 75.12 83 LYS A O 1
ATOM 677 N N . ILE A 1 84 ? 19.832 12.467 -19.638 1.00 71.94 84 ILE A N 1
ATOM 678 C CA . ILE A 1 84 ? 19.410 12.863 -18.285 1.00 71.94 84 ILE A CA 1
ATOM 679 C C . ILE A 1 84 ? 20.104 11.980 -17.244 1.00 71.94 84 ILE A C 1
ATOM 681 O O . ILE A 1 84 ? 20.198 10.766 -17.419 1.00 71.94 84 ILE A O 1
ATOM 685 N N . LYS A 1 85 ? 20.507 12.571 -16.109 1.00 71.00 85 LYS A N 1
ATOM 686 C CA . LYS A 1 85 ? 21.056 11.846 -14.951 1.00 71.00 85 LYS A CA 1
ATOM 687 C C . LYS A 1 85 ? 20.131 10.702 -14.514 1.00 71.00 85 LYS A C 1
ATOM 689 O O . LYS A 1 85 ? 18.905 10.880 -14.437 1.00 71.00 85 LYS A O 1
ATOM 694 N N . GLY A 1 86 ? 20.725 9.548 -14.209 1.00 63.50 86 GLY A N 1
ATOM 695 C CA . GLY A 1 86 ? 20.026 8.378 -13.677 1.00 63.50 86 GLY A CA 1
ATOM 696 C C . GLY A 1 86 ? 19.260 8.680 -12.383 1.00 63.50 86 GLY A C 1
ATOM 697 O O . GLY A 1 86 ? 19.553 9.650 -11.681 1.00 63.50 86 GLY A O 1
ATOM 698 N N . ARG A 1 87 ? 18.244 7.867 -12.081 1.00 63.69 87 ARG A N 1
ATOM 699 C CA . ARG A 1 87 ? 17.471 7.961 -10.830 1.00 63.69 87 ARG A CA 1
ATOM 700 C C . ARG A 1 87 ? 17.923 6.893 -9.826 1.00 63.69 87 ARG A C 1
ATOM 702 O O . ARG A 1 87 ? 18.310 5.808 -10.260 1.00 63.69 87 ARG A O 1
ATOM 709 N N . PRO A 1 88 ? 17.848 7.148 -8.508 1.00 63.56 88 PRO A N 1
ATOM 710 C CA . PRO A 1 88 ? 18.077 6.125 -7.487 1.00 63.56 88 PRO A CA 1
ATOM 711 C C . PRO A 1 88 ? 17.049 4.984 -7.563 1.00 63.56 88 PRO A C 1
ATOM 713 O O . PRO A 1 88 ? 15.874 5.233 -7.845 1.00 63.56 88 PRO A O 1
ATOM 716 N N . ILE A 1 89 ? 17.483 3.755 -7.256 1.00 59.12 89 ILE A N 1
ATOM 717 C CA . ILE A 1 89 ? 16.656 2.530 -7.224 1.00 59.12 89 ILE A CA 1
ATOM 718 C C . ILE A 1 89 ? 15.391 2.738 -6.377 1.00 59.12 89 ILE A C 1
ATOM 720 O O . ILE A 1 89 ? 14.278 2.526 -6.858 1.00 59.12 89 ILE A O 1
ATOM 724 N N . ALA A 1 90 ? 15.551 3.264 -5.160 1.00 55.12 90 ALA A N 1
ATOM 725 C CA . ALA A 1 90 ? 14.461 3.445 -4.204 1.00 55.12 90 ALA A CA 1
ATOM 726 C C . ALA A 1 90 ? 13.308 4.314 -4.742 1.00 55.12 90 ALA A C 1
ATOM 728 O O . ALA A 1 90 ? 12.141 4.013 -4.506 1.00 55.12 90 ALA A O 1
ATOM 729 N N . GLN A 1 91 ? 13.608 5.354 -5.530 1.00 60.47 91 GLN A N 1
ATOM 730 C CA . GLN A 1 91 ? 12.577 6.229 -6.099 1.00 60.47 91 GLN A CA 1
ATOM 731 C C . GLN A 1 91 ? 11.769 5.546 -7.209 1.00 60.47 91 GLN A C 1
ATOM 733 O O . GLN A 1 91 ? 10.583 5.847 -7.371 1.00 60.47 91 GLN A O 1
ATOM 738 N N . ILE A 1 92 ? 12.395 4.647 -7.981 1.00 59.09 92 ILE A N 1
ATOM 739 C CA . ILE A 1 92 ? 11.730 3.886 -9.048 1.00 59.09 92 ILE A CA 1
ATOM 740 C C . ILE A 1 92 ? 10.840 2.803 -8.442 1.00 59.09 92 ILE A C 1
ATOM 742 O O . ILE A 1 92 ? 9.668 2.730 -8.817 1.00 59.09 92 ILE A O 1
ATOM 746 N N . ILE A 1 93 ? 11.366 2.040 -7.477 1.00 60.47 93 ILE A N 1
ATOM 747 C CA . ILE A 1 93 ? 10.606 1.021 -6.741 1.00 60.47 93 ILE A CA 1
ATOM 748 C C . ILE A 1 93 ? 9.386 1.672 -6.097 1.00 60.47 93 ILE A C 1
ATOM 750 O O . ILE A 1 93 ? 8.264 1.324 -6.440 1.00 60.47 93 ILE A O 1
ATOM 754 N N . HIS A 1 94 ? 9.580 2.696 -5.264 1.00 66.38 94 HIS A N 1
ATOM 755 C CA . HIS A 1 94 ? 8.492 3.350 -4.531 1.00 66.38 94 HIS A CA 1
ATOM 756 C C . HIS A 1 94 ? 7.361 3.824 -5.455 1.00 66.38 94 HIS A C 1
ATOM 758 O O . HIS A 1 94 ? 6.179 3.576 -5.235 1.00 66.38 94 HIS A O 1
ATOM 764 N N . SER A 1 95 ? 7.740 4.481 -6.548 1.00 65.06 95 SER A N 1
ATOM 765 C CA . SER A 1 95 ? 6.833 4.988 -7.574 1.00 65.06 95 SER A CA 1
ATOM 766 C C . SER A 1 95 ? 5.990 3.904 -8.252 1.00 65.06 95 SER A C 1
ATOM 768 O O . SER A 1 95 ? 4.817 4.124 -8.577 1.00 65.06 95 SER A O 1
ATOM 770 N N . LYS A 1 96 ? 6.622 2.771 -8.558 1.00 68.62 96 LYS A N 1
ATOM 771 C CA . LYS A 1 96 ? 6.026 1.668 -9.308 1.00 68.62 96 LYS A CA 1
ATOM 772 C C . LYS A 1 96 ? 5.173 0.797 -8.394 1.00 68.62 96 LYS A C 1
ATOM 774 O O . LYS A 1 96 ? 3.993 0.632 -8.694 1.00 68.62 96 LYS A O 1
ATOM 779 N N . VAL A 1 97 ? 5.734 0.404 -7.252 1.00 67.88 97 VAL A N 1
ATOM 780 C CA . VAL A 1 97 ? 5.060 -0.322 -6.173 1.00 67.88 97 VAL A CA 1
ATOM 781 C C . VAL A 1 97 ? 3.775 0.389 -5.790 1.00 67.88 97 VAL A C 1
ATOM 783 O O . VAL A 1 97 ? 2.711 -0.195 -5.914 1.00 67.88 97 VAL A O 1
ATOM 786 N N . LEU A 1 98 ? 3.827 1.689 -5.489 1.00 72.69 98 LEU A N 1
ATOM 787 C CA . LEU A 1 98 ? 2.623 2.441 -5.143 1.00 72.69 98 LEU A CA 1
ATOM 788 C C . LEU A 1 98 ? 1.540 2.376 -6.232 1.00 72.69 98 LEU A C 1
ATOM 790 O O . LEU A 1 98 ? 0.361 2.250 -5.924 1.00 72.69 98 LEU A O 1
ATOM 794 N N . SER A 1 99 ? 1.914 2.497 -7.508 1.00 73.62 99 SER A N 1
ATOM 795 C CA . SER A 1 99 ? 0.913 2.482 -8.586 1.00 73.62 99 SER A CA 1
ATOM 796 C C . SER A 1 99 ? 0.253 1.126 -8.743 1.00 73.62 99 SER A C 1
ATOM 798 O O . SER A 1 99 ? -0.926 1.071 -9.076 1.00 73.62 99 SER A O 1
ATOM 800 N N . ASN A 1 100 ? 1.015 0.063 -8.515 1.00 75.56 100 ASN A N 1
ATOM 801 C CA . ASN A 1 100 ? 0.521 -1.296 -8.614 1.00 75.56 100 ASN A CA 1
ATOM 802 C C . ASN A 1 100 ? -0.290 -1.665 -7.369 1.00 75.56 100 ASN A C 1
ATOM 804 O O . ASN A 1 100 ? -1.381 -2.188 -7.527 1.00 75.56 100 ASN A O 1
ATOM 808 N N . CYS A 1 101 ? 0.134 -1.258 -6.168 1.00 79.62 101 CYS A N 1
ATOM 809 C CA . CYS A 1 101 ? -0.669 -1.373 -4.950 1.00 79.62 101 CYS A CA 1
ATOM 810 C C . CYS A 1 101 ? -2.010 -0.638 -5.085 1.00 79.62 101 CYS A C 1
ATOM 812 O O . CYS A 1 101 ? -3.051 -1.215 -4.801 1.00 79.62 101 CYS A O 1
ATOM 814 N N . LEU A 1 102 ? -2.014 0.618 -5.556 1.00 85.56 102 LEU A N 1
ATOM 815 C CA . LEU A 1 102 ? -3.258 1.374 -5.757 1.00 85.56 102 LEU A CA 1
ATOM 816 C C . LEU A 1 102 ? -4.157 0.735 -6.817 1.00 85.56 102 LEU A C 1
ATOM 818 O O . LEU A 1 102 ? -5.373 0.728 -6.659 1.00 85.56 102 LEU A O 1
ATOM 822 N N . PHE A 1 103 ? -3.570 0.228 -7.902 1.00 86.62 103 PHE A N 1
ATOM 823 C CA . PHE A 1 103 ? -4.315 -0.496 -8.924 1.00 86.62 103 PHE A CA 1
ATOM 824 C C . PHE A 1 103 ? -4.957 -1.756 -8.337 1.00 86.62 103 PHE A C 1
ATOM 826 O O . PHE A 1 103 ? -6.172 -1.886 -8.420 1.00 86.62 103 PHE A O 1
ATOM 833 N N . GLU A 1 104 ? -4.167 -2.605 -7.682 1.00 85.06 104 GLU A N 1
ATOM 834 C CA . GLU A 1 104 ? -4.605 -3.885 -7.121 1.00 85.06 104 GLU A CA 1
ATOM 835 C C . GLU A 1 104 ? -5.688 -3.702 -6.048 1.00 85.06 104 GLU A C 1
ATOM 837 O O . GLU A 1 104 ? -6.719 -4.365 -6.083 1.00 85.06 104 GLU A O 1
ATOM 842 N N . VAL A 1 105 ? -5.510 -2.749 -5.126 1.00 86.00 105 VAL A N 1
ATOM 843 C CA . VAL A 1 105 ? -6.512 -2.451 -4.088 1.00 86.00 105 VAL A CA 1
ATOM 844 C C . VAL A 1 105 ? -7.843 -2.037 -4.715 1.00 86.00 105 VAL A C 1
ATOM 846 O O . VAL A 1 105 ? -8.901 -2.500 -4.293 1.00 86.00 105 VAL A O 1
ATOM 849 N N . ILE A 1 106 ? -7.813 -1.177 -5.737 1.00 88.06 106 ILE A N 1
ATOM 850 C CA . ILE A 1 106 ? -9.038 -0.730 -6.404 1.00 88.06 106 ILE A CA 1
ATOM 851 C C . ILE A 1 106 ? -9.684 -1.884 -7.173 1.00 88.06 106 ILE A C 1
ATOM 853 O O . ILE A 1 106 ? -10.902 -2.027 -7.105 1.00 88.06 106 ILE A O 1
ATOM 857 N N . THR A 1 107 ? -8.917 -2.716 -7.884 1.00 87.81 107 THR A N 1
ATOM 858 C CA . THR A 1 107 ? -9.485 -3.854 -8.622 1.00 87.81 107 THR A CA 1
ATOM 859 C C . THR A 1 107 ? -10.114 -4.883 -7.690 1.00 87.81 107 THR A C 1
ATOM 861 O O . THR A 1 107 ? -11.237 -5.292 -7.960 1.00 87.81 107 THR A O 1
ATOM 864 N N . LEU A 1 108 ? -9.487 -5.206 -6.553 1.00 84.50 108 LEU A N 1
ATOM 865 C CA . LEU A 1 108 ? -10.061 -6.110 -5.544 1.00 84.50 108 LEU A CA 1
ATOM 866 C C . LEU A 1 108 ? -11.406 -5.587 -4.999 1.00 84.50 108 LEU A C 1
ATOM 868 O O . LEU A 1 108 ? -12.384 -6.328 -4.886 1.00 84.50 108 LEU A O 1
ATOM 872 N N . CYS A 1 109 ? -11.503 -4.280 -4.733 1.00 83.44 109 CYS A N 1
ATOM 873 C CA . CYS A 1 109 ? -12.763 -3.641 -4.331 1.00 83.44 109 CYS A CA 1
ATOM 874 C C . CYS A 1 109 ? -13.828 -3.638 -5.447 1.00 83.44 109 CYS A C 1
ATOM 876 O O . CYS A 1 109 ? -15.032 -3.617 -5.182 1.00 83.44 109 CYS A O 1
ATOM 878 N N . LEU A 1 110 ? -13.412 -3.592 -6.712 1.00 86.19 110 LEU A N 1
ATOM 879 C CA . LEU A 1 110 ? -14.319 -3.585 -7.861 1.00 86.19 110 LEU A CA 1
ATOM 880 C C . LEU A 1 110 ? -14.842 -4.978 -8.197 1.00 86.19 110 LEU A C 1
ATOM 882 O O . LEU A 1 110 ? -16.022 -5.120 -8.491 1.00 86.19 110 LEU A O 1
ATOM 886 N N . GLU A 1 111 ? -14.004 -6.006 -8.109 1.00 83.38 111 GLU A N 1
ATOM 887 C CA . GLU A 1 111 ? -14.403 -7.405 -8.314 1.00 83.38 111 GLU A CA 1
ATOM 888 C C . GLU A 1 111 ? -15.478 -7.842 -7.314 1.00 83.38 111 GLU A C 1
ATOM 890 O O . GLU A 1 111 ? -16.346 -8.653 -7.627 1.00 83.38 111 GLU A O 1
ATOM 895 N N . THR A 1 112 ? -15.473 -7.230 -6.133 1.00 73.50 112 THR A N 1
ATOM 896 C CA . THR A 1 112 ? -16.455 -7.459 -5.073 1.00 73.50 112 THR A CA 1
ATOM 897 C C . THR A 1 112 ? -17.674 -6.525 -5.148 1.00 73.50 112 THR A C 1
ATOM 899 O O . THR A 1 112 ? -18.603 -6.671 -4.352 1.00 73.50 112 THR A O 1
ATOM 902 N N . SER A 1 113 ? -17.741 -5.583 -6.106 1.00 69.25 113 SER A N 1
ATOM 903 C CA . SER A 1 113 ? -18.838 -4.605 -6.209 1.00 69.25 113 SER A CA 1
ATOM 904 C C . SER A 1 113 ? -19.445 -4.469 -7.615 1.00 69.25 113 SER A C 1
ATOM 906 O O . SER A 1 113 ? -18.794 -4.157 -8.603 1.00 69.25 113 SER A O 1
ATOM 908 N N . SER A 1 114 ? -20.769 -4.612 -7.712 1.00 59.47 114 SER A N 1
ATOM 909 C CA . SER A 1 114 ? -21.524 -4.623 -8.979 1.00 59.47 114 SER A CA 1
ATOM 910 C C . SER A 1 114 ? -22.115 -3.263 -9.398 1.00 59.47 114 SER A C 1
ATOM 912 O O . SER A 1 114 ? -23.090 -3.207 -10.148 1.00 59.47 114 SER A O 1
ATOM 914 N N . LYS A 1 115 ? -21.583 -2.136 -8.902 1.00 68.50 115 LYS A N 1
ATOM 915 C CA . LYS A 1 115 ? -22.188 -0.795 -9.069 1.00 68.50 115 LYS A CA 1
ATOM 916 C C . LYS A 1 115 ? -21.244 0.217 -9.720 1.00 68.50 115 LYS A C 1
ATOM 918 O O . LYS A 1 115 ? -20.048 -0.006 -9.849 1.00 68.50 115 LYS A O 1
ATOM 923 N N . LYS A 1 116 ? -21.799 1.364 -10.134 1.00 75.69 116 LYS A N 1
ATOM 924 C CA . LYS A 1 116 ? -21.001 2.544 -10.496 1.00 75.69 116 LYS A CA 1
ATOM 925 C C . LYS A 1 116 ? -20.228 2.998 -9.256 1.00 75.69 116 LYS A C 1
ATOM 927 O O . LYS A 1 116 ? -20.848 3.289 -8.234 1.00 75.69 116 LYS A O 1
ATOM 932 N N . ASN A 1 117 ? -18.905 3.055 -9.368 1.00 82.31 117 ASN A N 1
ATOM 933 C CA . ASN A 1 117 ? -18.010 3.328 -8.250 1.00 82.31 117 ASN A CA 1
ATOM 934 C C . ASN A 1 117 ? -17.221 4.622 -8.479 1.00 82.31 117 ASN A C 1
ATOM 936 O O . ASN A 1 117 ? -16.753 4.899 -9.587 1.00 82.31 117 ASN A O 1
ATOM 940 N N . GLU A 1 118 ? -17.068 5.393 -7.406 1.00 87.25 118 GLU A N 1
ATOM 941 C CA . GLU A 1 118 ? -16.251 6.602 -7.345 1.00 87.25 118 GLU A CA 1
ATOM 942 C C . GLU A 1 118 ? -15.217 6.434 -6.230 1.00 87.25 118 GLU A C 1
ATOM 944 O O . GLU A 1 118 ? -15.573 6.125 -5.093 1.00 87.25 118 GLU A O 1
ATOM 949 N N . PHE A 1 119 ? -13.941 6.633 -6.560 1.00 87.88 119 PHE A N 1
ATOM 950 C CA . PHE A 1 119 ? -12.833 6.485 -5.622 1.00 87.88 119 PHE A CA 1
ATOM 951 C C . PHE A 1 119 ? -12.198 7.837 -5.314 1.00 87.88 119 PHE A C 1
ATOM 953 O O . PHE A 1 119 ? -11.664 8.502 -6.205 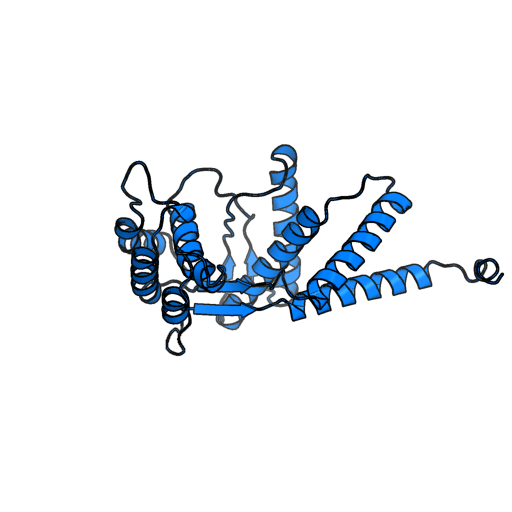1.00 87.88 119 PHE A O 1
ATOM 960 N N . ASN A 1 120 ? -12.200 8.194 -4.030 1.00 88.19 120 ASN A N 1
ATOM 961 C CA . ASN A 1 120 ? -11.384 9.267 -3.474 1.00 88.19 120 ASN A CA 1
ATOM 962 C C . ASN A 1 120 ? -10.103 8.650 -2.912 1.00 88.19 120 ASN A C 1
ATOM 964 O O . ASN A 1 120 ? -10.166 7.833 -1.994 1.00 88.19 120 ASN A O 1
ATOM 968 N N . VAL A 1 121 ? -8.952 9.004 -3.483 1.00 88.94 121 VAL A N 1
ATOM 969 C CA . VAL A 1 121 ? -7.670 8.385 -3.128 1.00 88.94 121 VAL A CA 1
ATOM 970 C C . VAL A 1 121 ? -6.841 9.369 -2.316 1.00 88.94 121 VAL A C 1
ATOM 972 O O . VAL A 1 121 ? -6.405 10.395 -2.834 1.00 88.94 121 VAL A O 1
ATOM 975 N N . PHE A 1 122 ? -6.588 9.011 -1.059 1.00 87.81 122 PHE A N 1
ATOM 976 C CA . PHE A 1 122 ? -5.735 9.764 -0.147 1.00 87.81 122 PHE A CA 1
ATOM 977 C C . PHE A 1 122 ? -4.451 8.993 0.123 1.00 87.81 122 PHE A C 1
ATOM 979 O O . PHE A 1 122 ? -4.470 7.776 0.297 1.00 87.81 122 PHE A O 1
ATOM 986 N N . ILE A 1 123 ? -3.337 9.707 0.173 1.00 84.19 123 ILE A N 1
ATOM 987 C CA . ILE A 1 123 ? -2.004 9.124 0.344 1.00 84.19 123 ILE A CA 1
ATOM 988 C C . ILE A 1 123 ? -1.259 9.881 1.447 1.00 84.19 123 ILE A C 1
ATOM 990 O O . ILE A 1 123 ? -1.342 11.110 1.541 1.00 84.19 123 ILE A O 1
ATOM 994 N N . ASP A 1 124 ? -0.516 9.150 2.274 1.00 79.06 124 ASP A N 1
ATOM 995 C CA . ASP A 1 124 ? 0.385 9.746 3.260 1.00 79.06 124 ASP A CA 1
ATOM 996 C C . ASP A 1 124 ? 1.829 9.808 2.736 1.00 79.06 124 ASP A C 1
ATOM 998 O O . ASP A 1 124 ? 2.207 8.997 1.896 1.00 79.06 124 ASP A O 1
ATOM 1002 N N . ASN A 1 125 ? 2.578 10.803 3.227 1.00 68.31 125 ASN A N 1
ATOM 1003 C CA . ASN A 1 125 ? 4.019 11.085 3.138 1.00 68.31 125 ASN A CA 1
ATOM 1004 C C . ASN A 1 125 ? 4.805 10.521 1.935 1.00 68.31 125 ASN A C 1
ATOM 1006 O O . ASN A 1 125 ? 4.962 9.316 1.766 1.00 68.31 125 ASN A O 1
ATOM 1010 N N . TRP A 1 126 ? 5.362 11.413 1.110 1.00 69.06 126 TRP A N 1
ATOM 1011 C CA . TRP A 1 126 ? 5.966 11.056 -0.175 1.00 69.06 126 TRP A CA 1
ATOM 1012 C C . TRP A 1 126 ? 7.441 11.424 -0.223 1.00 69.06 126 TRP A C 1
ATOM 1014 O O . TRP A 1 126 ? 7.830 12.539 0.103 1.00 69.06 126 TRP A O 1
ATOM 1024 N N . SER A 1 127 ? 8.263 10.512 -0.741 1.00 63.03 127 SER A N 1
ATOM 1025 C CA . SER A 1 127 ? 9.695 10.726 -1.002 1.00 63.03 127 SER A CA 1
ATOM 1026 C C . SER A 1 127 ? 9.975 11.573 -2.261 1.00 63.03 127 SER A C 1
ATOM 1028 O O . SER A 1 127 ? 11.087 11.570 -2.796 1.00 63.03 127 SER A O 1
ATOM 1030 N N . ILE A 1 128 ? 8.963 12.288 -2.764 1.00 65.88 128 ILE A N 1
ATOM 1031 C CA . ILE A 1 128 ? 9.027 13.095 -3.987 1.00 65.88 128 ILE A CA 1
ATOM 1032 C C . ILE A 1 128 ? 9.257 14.559 -3.606 1.00 65.88 128 ILE A C 1
ATOM 1034 O O . ILE A 1 128 ? 8.575 15.050 -2.708 1.00 65.88 128 ILE A O 1
ATOM 1038 N N . PRO A 1 129 ? 10.165 15.285 -4.288 1.00 67.69 129 PRO A N 1
ATOM 1039 C CA . PRO A 1 129 ? 10.358 16.709 -4.043 1.00 67.69 129 PRO A CA 1
ATOM 1040 C C . PRO A 1 129 ? 9.045 17.499 -4.131 1.00 67.69 129 PRO A C 1
ATOM 1042 O O . PRO A 1 129 ? 8.299 17.362 -5.101 1.00 67.69 129 PRO A O 1
ATOM 1045 N N . THR A 1 130 ? 8.797 18.384 -3.161 1.00 75.81 130 THR A N 1
ATOM 1046 C CA . THR A 1 130 ? 7.560 19.182 -3.051 1.00 75.81 130 THR A CA 1
ATOM 1047 C C . THR A 1 130 ? 7.229 19.949 -4.333 1.00 75.81 130 THR A C 1
ATOM 1049 O O . THR A 1 130 ? 6.071 20.035 -4.723 1.00 75.81 130 THR A O 1
ATOM 1052 N N . LYS A 1 131 ? 8.247 20.462 -5.037 1.00 80.12 131 LYS A N 1
ATOM 1053 C CA . LYS A 1 131 ? 8.069 21.229 -6.283 1.00 80.12 131 LYS A CA 1
ATOM 1054 C C . LYS A 1 131 ? 7.453 20.408 -7.424 1.00 80.12 131 LYS A C 1
ATOM 1056 O O . LYS A 1 131 ? 6.759 20.971 -8.263 1.00 80.12 131 LYS A O 1
ATOM 1061 N N . ASP A 1 132 ? 7.666 19.092 -7.430 1.00 77.19 132 ASP A N 1
ATOM 1062 C CA . ASP A 1 132 ? 7.182 18.187 -8.480 1.00 77.19 132 ASP A CA 1
ATOM 1063 C C . ASP A 1 132 ? 5.909 17.433 -8.071 1.00 77.19 132 ASP A C 1
ATOM 1065 O O . ASP A 1 132 ? 5.347 16.668 -8.864 1.00 77.19 132 ASP A O 1
ATOM 1069 N N . ILE A 1 133 ? 5.449 17.619 -6.831 1.00 80.19 133 ILE A N 1
ATOM 1070 C CA . ILE A 1 133 ? 4.458 16.739 -6.220 1.00 80.19 133 ILE A CA 1
ATOM 1071 C C . ILE A 1 133 ? 3.105 16.826 -6.932 1.00 80.19 133 ILE A C 1
ATOM 1073 O O . ILE A 1 133 ? 2.547 15.802 -7.320 1.00 80.19 133 ILE A O 1
ATOM 1077 N N . SER A 1 134 ? 2.633 18.035 -7.240 1.00 83.81 134 SER A N 1
ATOM 1078 C CA . SER A 1 134 ? 1.359 18.265 -7.932 1.00 83.81 134 SER A CA 1
ATOM 1079 C C . SER A 1 134 ? 1.349 17.661 -9.342 1.00 83.81 134 SER A C 1
ATOM 1081 O O . SER A 1 134 ? 0.379 17.015 -9.754 1.00 83.81 134 SER A O 1
ATOM 1083 N N . ILE A 1 135 ? 2.459 17.804 -10.073 1.00 82.38 135 ILE A N 1
ATOM 1084 C CA . ILE A 1 135 ? 2.645 17.227 -11.409 1.00 82.38 135 ILE A CA 1
ATOM 1085 C C . ILE A 1 135 ? 2.610 15.703 -11.322 1.00 82.38 135 ILE A C 1
ATOM 1087 O O . ILE A 1 135 ? 1.916 15.045 -12.107 1.00 82.38 135 ILE A O 1
ATOM 1091 N N . TYR A 1 136 ? 3.334 15.137 -10.357 1.00 82.00 136 TYR A N 1
ATOM 1092 C CA . TYR A 1 136 ? 3.389 13.699 -10.163 1.00 82.00 136 TYR A CA 1
ATOM 1093 C C . TYR A 1 136 ? 2.006 13.126 -9.814 1.00 82.00 136 TYR A C 1
ATOM 1095 O O . TYR A 1 136 ? 1.584 12.154 -10.446 1.00 82.00 136 TYR A O 1
ATOM 1103 N N . LEU A 1 137 ? 1.263 13.735 -8.881 1.00 85.88 137 LEU A N 1
ATOM 1104 C CA . LEU A 1 137 ? -0.090 13.299 -8.502 1.00 85.88 137 LEU A CA 1
ATOM 1105 C C . LEU A 1 137 ? -1.054 13.316 -9.685 1.00 85.88 137 LEU A C 1
ATOM 1107 O O . LEU A 1 137 ? -1.775 12.343 -9.927 1.00 85.88 137 LEU A O 1
ATOM 1111 N N . LYS A 1 138 ? -1.017 14.386 -10.486 1.00 87.19 138 LYS A N 1
ATOM 1112 C CA . LYS A 1 138 ? -1.831 14.505 -11.700 1.00 87.19 138 LYS A CA 1
ATOM 1113 C C . LYS A 1 138 ? -1.514 13.395 -12.698 1.00 87.19 138 LYS A C 1
ATOM 1115 O O . LYS A 1 138 ? -2.428 12.782 -13.252 1.00 87.19 138 LYS A O 1
ATOM 1120 N N . TYR A 1 139 ? -0.233 13.120 -12.939 1.00 85.38 139 TYR A N 1
ATOM 1121 C CA . TYR A 1 139 ? 0.172 12.047 -13.846 1.00 85.38 139 TYR A CA 1
ATOM 1122 C C . TYR A 1 139 ? -0.257 10.669 -13.325 1.00 85.38 139 TYR A C 1
ATOM 1124 O O . TYR A 1 139 ? -0.800 9.866 -14.088 1.00 85.38 139 TYR A O 1
ATOM 1132 N N . ARG A 1 140 ? -0.074 10.404 -12.025 1.00 85.69 140 ARG A N 1
ATOM 1133 C CA . ARG A 1 140 ? -0.483 9.142 -11.393 1.00 85.69 140 ARG A CA 1
ATOM 1134 C C . ARG A 1 140 ? -1.976 8.912 -11.470 1.00 85.69 140 ARG A C 1
ATOM 1136 O O . ARG A 1 140 ? -2.372 7.848 -11.931 1.00 85.69 140 ARG A O 1
ATOM 1143 N N . THR A 1 141 ? -2.777 9.917 -11.130 1.00 89.75 141 THR A N 1
ATOM 1144 C CA . THR A 1 141 ? -4.241 9.859 -11.247 1.00 89.75 141 THR A CA 1
ATOM 1145 C C . THR A 1 141 ? -4.651 9.451 -12.663 1.00 89.75 141 THR A C 1
ATOM 1147 O O . THR A 1 141 ? -5.415 8.504 -12.846 1.00 89.75 141 THR A O 1
ATOM 1150 N N . LYS A 1 142 ? -4.092 10.114 -13.688 1.00 89.31 142 LYS A N 1
ATOM 1151 C CA . LYS A 1 142 ? -4.384 9.804 -15.098 1.00 89.31 142 LYS A CA 1
ATOM 1152 C C . LYS A 1 142 ? -3.982 8.381 -15.476 1.00 89.31 142 LYS A C 1
ATOM 1154 O O . LYS A 1 142 ? -4.727 7.702 -16.180 1.00 89.31 142 LYS A O 1
ATOM 1159 N N . SER A 1 143 ? -2.801 7.940 -15.044 1.00 88.50 143 SER A N 1
ATOM 1160 C CA . SER A 1 143 ? -2.303 6.594 -15.334 1.00 88.50 143 SER A CA 1
ATOM 1161 C C . SER A 1 143 ? -3.160 5.518 -14.667 1.00 88.50 143 SER A C 1
ATOM 1163 O O . SER A 1 143 ? -3.533 4.554 -15.330 1.00 88.50 143 SER A O 1
ATOM 1165 N N . LEU A 1 144 ? -3.495 5.698 -13.387 1.00 89.94 144 LEU A N 1
ATOM 1166 C CA . LEU A 1 144 ? -4.341 4.789 -12.617 1.00 89.94 144 LEU A CA 1
ATOM 1167 C C . LEU A 1 144 ? -5.739 4.697 -13.237 1.00 89.94 144 LEU A C 1
ATOM 1169 O O . LEU A 1 144 ? -6.190 3.603 -13.560 1.00 89.94 144 LEU A O 1
ATOM 1173 N N . SER A 1 145 ? -6.359 5.845 -13.533 1.00 90.81 145 SER A N 1
ATOM 1174 C CA . SER A 1 145 ? -7.670 5.919 -14.197 1.00 90.81 145 SER A CA 1
ATOM 1175 C C . SER A 1 145 ? -7.684 5.175 -15.528 1.00 90.81 145 SER A C 1
ATOM 1177 O O . SER A 1 145 ? -8.608 4.419 -15.810 1.00 90.81 145 SER A O 1
ATOM 1179 N N . ARG A 1 146 ? -6.645 5.358 -16.353 1.00 90.50 146 ARG A N 1
ATOM 1180 C CA . ARG A 1 146 ? -6.530 4.667 -17.643 1.00 90.50 146 ARG A CA 1
ATOM 1181 C C . ARG A 1 146 ? -6.438 3.154 -17.469 1.00 90.50 146 ARG A C 1
ATOM 1183 O O . ARG A 1 146 ? -7.059 2.432 -18.238 1.00 90.50 146 ARG A O 1
ATOM 1190 N N . ASN A 1 147 ? -5.651 2.686 -16.504 1.00 89.00 147 ASN A N 1
ATOM 1191 C CA . ASN A 1 147 ? -5.463 1.257 -16.275 1.00 89.00 147 ASN A CA 1
ATOM 1192 C C . ASN A 1 147 ? -6.738 0.607 -15.733 1.00 89.00 147 ASN A C 1
ATOM 1194 O O . ASN A 1 147 ? -7.160 -0.406 -16.275 1.00 89.00 147 ASN A O 1
ATOM 1198 N N . ILE A 1 148 ? -7.385 1.220 -14.738 1.00 90.19 148 ILE A N 1
ATOM 1199 C CA . ILE A 1 148 ? -8.632 0.702 -14.162 1.00 90.19 148 ILE A CA 1
ATOM 1200 C C . ILE A 1 148 ? -9.754 0.699 -15.202 1.00 90.19 148 ILE A C 1
ATOM 1202 O O . ILE A 1 148 ? -10.405 -0.324 -15.373 1.00 90.19 148 ILE A O 1
ATOM 1206 N N . ARG A 1 149 ? -9.934 1.776 -15.983 1.00 90.56 149 ARG A N 1
ATOM 1207 C CA . ARG A 1 149 ? -11.004 1.850 -16.999 1.00 90.56 149 ARG A CA 1
ATOM 1208 C C . ARG A 1 149 ? -10.876 0.841 -18.138 1.00 90.56 149 ARG A C 1
ATOM 1210 O O . ARG A 1 149 ? -11.874 0.563 -18.793 1.00 90.56 149 ARG A O 1
ATOM 1217 N N . ARG A 1 150 ? -9.679 0.294 -18.385 1.00 89.75 150 ARG A N 1
ATOM 1218 C CA . ARG A 1 150 ? -9.501 -0.807 -19.349 1.00 89.75 150 ARG A CA 1
ATOM 1219 C C . ARG A 1 150 ? -10.197 -2.088 -18.898 1.00 89.75 150 ARG A C 1
ATOM 1221 O O . ARG A 1 150 ? -10.605 -2.858 -19.754 1.00 89.75 150 ARG A O 1
ATOM 1228 N N . LEU A 1 151 ? -10.303 -2.301 -17.588 1.00 89.44 151 LEU A N 1
ATOM 1229 C CA . LEU A 1 151 ? -10.954 -3.469 -16.994 1.00 89.44 151 LEU A CA 1
ATOM 1230 C C . LEU A 1 151 ? -12.381 -3.146 -16.529 1.00 89.44 151 LEU A C 1
ATOM 1232 O O . LEU A 1 151 ? -13.283 -3.958 -16.685 1.00 89.44 151 LEU A O 1
ATOM 1236 N N . PHE A 1 152 ? -12.598 -1.931 -16.020 1.00 89.75 152 PHE A N 1
ATOM 1237 C CA . PHE A 1 152 ? -13.850 -1.481 -15.417 1.00 89.75 152 PHE A CA 1
ATOM 1238 C C . PHE A 1 152 ? -14.268 -0.112 -15.991 1.00 89.75 152 PHE A C 1
ATOM 1240 O O . PHE A 1 152 ? -13.919 0.934 -15.433 1.00 89.75 152 PHE A O 1
ATOM 1247 N N . PRO A 1 153 ? -15.023 -0.078 -17.107 1.00 86.31 153 PRO A N 1
ATOM 1248 C CA . PRO A 1 153 ? -15.299 1.156 -17.855 1.00 86.31 153 PRO A CA 1
ATOM 1249 C C . PRO A 1 153 ? -16.048 2.246 -17.068 1.00 86.31 153 PRO A C 1
ATOM 1251 O O . PRO A 1 153 ? -15.882 3.432 -17.347 1.00 86.31 153 PRO A O 1
ATOM 1254 N N . ASN A 1 154 ? -16.842 1.857 -16.065 1.00 86.19 154 ASN A N 1
ATOM 1255 C CA . ASN A 1 154 ? -17.763 2.736 -15.332 1.00 86.19 154 ASN A CA 1
ATOM 1256 C C . ASN A 1 154 ? -17.197 3.279 -14.006 1.00 86.19 154 ASN A C 1
ATOM 1258 O O . ASN A 1 154 ? -17.963 3.618 -13.101 1.00 86.19 154 ASN A O 1
ATOM 1262 N N . VAL A 1 155 ? -15.869 3.346 -13.878 1.00 87.69 155 VAL A N 1
ATOM 1263 C CA . VAL A 1 155 ? -15.185 3.781 -12.651 1.00 87.69 155 VAL A CA 1
AT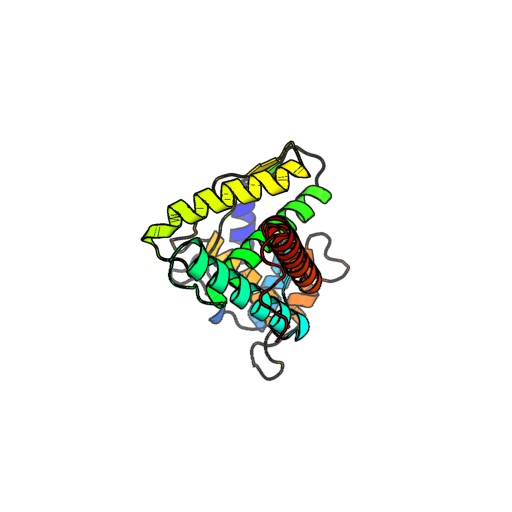OM 1264 C C . VAL A 1 155 ? -14.649 5.203 -12.788 1.00 87.69 155 VAL A C 1
ATOM 1266 O O . VAL A 1 155 ? -13.933 5.535 -13.745 1.00 87.69 155 VAL A O 1
ATOM 1269 N N . ASP A 1 156 ? -14.971 6.039 -11.798 1.00 88.31 156 ASP A N 1
ATOM 1270 C CA . ASP A 1 156 ? -14.376 7.364 -11.634 1.00 88.31 156 ASP A CA 1
ATOM 1271 C C . ASP A 1 156 ? -13.330 7.355 -10.516 1.00 88.31 156 ASP A C 1
ATOM 1273 O O . ASP A 1 156 ? -13.576 6.853 -9.421 1.00 88.31 156 ASP A O 1
ATOM 1277 N N . ILE A 1 157 ? -12.155 7.915 -10.798 1.00 90.12 157 ILE A N 1
ATOM 1278 C CA . ILE A 1 157 ? -11.080 8.077 -9.817 1.00 90.12 157 ILE A CA 1
ATOM 1279 C C . ILE A 1 157 ? -10.815 9.569 -9.708 1.00 90.12 157 ILE A C 1
ATOM 1281 O O . ILE A 1 157 ? -10.366 10.201 -10.671 1.00 90.12 157 ILE A O 1
ATOM 1285 N N . LYS A 1 158 ? -11.107 10.135 -8.538 1.00 90.38 158 LYS A N 1
ATOM 1286 C CA . LYS A 1 158 ? -10.816 11.537 -8.253 1.00 90.38 158 LYS A CA 1
ATOM 1287 C C . LYS A 1 158 ? -9.308 11.781 -8.212 1.00 90.38 158 LYS A C 1
ATOM 1289 O O . LYS A 1 158 ? -8.533 10.835 -8.039 1.00 90.38 158 LYS A O 1
ATOM 1294 N N . PRO A 1 159 ? -8.868 13.038 -8.415 1.00 89.12 159 PRO A N 1
ATOM 1295 C CA . PRO A 1 159 ? -7.475 13.412 -8.215 1.00 89.12 159 PRO A CA 1
ATOM 1296 C C . PRO A 1 159 ? -6.937 12.845 -6.906 1.00 89.12 159 PRO A C 1
ATOM 1298 O O . PRO A 1 159 ? -7.585 12.956 -5.873 1.00 89.12 159 PRO A O 1
ATOM 1301 N N . ILE A 1 160 ? -5.766 12.213 -6.967 1.00 89.75 160 ILE A N 1
ATOM 1302 C CA . ILE A 1 160 ? -5.110 11.711 -5.764 1.00 89.75 160 ILE A CA 1
ATOM 1303 C C . ILE A 1 160 ? -4.710 12.913 -4.899 1.00 89.75 160 ILE A C 1
ATOM 1305 O O . ILE A 1 160 ? -4.030 13.821 -5.385 1.00 89.75 160 ILE A O 1
ATOM 1309 N N . GLU A 1 161 ? -5.100 12.887 -3.628 1.00 87.62 161 GLU A N 1
ATOM 1310 C CA . GLU A 1 161 ? -4.879 13.958 -2.655 1.00 87.62 161 GLU A CA 1
ATOM 1311 C C . GLU A 1 161 ? -3.875 13.541 -1.577 1.00 87.62 161 GLU A C 1
ATOM 1313 O O . GLU A 1 161 ? -3.904 12.418 -1.069 1.00 87.62 161 GLU A O 1
ATOM 1318 N N . LEU A 1 162 ? -2.994 14.468 -1.195 1.00 86.06 162 LEU A N 1
ATOM 1319 C CA . LEU A 1 162 ? -2.046 14.270 -0.103 1.00 86.06 162 LEU A CA 1
ATOM 1320 C C . LEU A 1 162 ? -2.655 14.627 1.244 1.00 86.06 162 LEU A C 1
ATOM 1322 O O . LEU A 1 162 ? -3.285 15.669 1.410 1.00 86.06 162 LEU A O 1
ATOM 1326 N N . LEU A 1 163 ? -2.350 13.812 2.248 1.00 86.06 163 LEU A N 1
ATOM 1327 C CA . LEU A 1 163 ? -2.599 14.141 3.647 1.00 86.06 163 LEU A CA 1
ATOM 1328 C C . LEU A 1 163 ? -1.447 14.998 4.201 1.00 86.06 163 LEU A C 1
ATOM 1330 O O . LEU A 1 163 ? -0.625 14.536 4.997 1.00 86.06 163 LEU A O 1
ATOM 1334 N N . GLU A 1 164 ? -1.374 16.252 3.740 1.00 76.50 164 GLU A N 1
ATOM 1335 C CA . GLU A 1 164 ? -0.300 17.199 4.091 1.00 76.50 164 GLU A CA 1
ATOM 1336 C C . GLU A 1 164 ? -0.302 17.565 5.580 1.00 76.50 164 GLU A C 1
ATOM 1338 O O . GLU A 1 164 ? 0.750 17.638 6.216 1.00 76.50 164 GLU A O 1
ATOM 1343 N N . HIS A 1 165 ? -1.492 17.736 6.156 1.00 81.44 165 HIS A N 1
ATOM 1344 C CA . HIS A 1 165 ? -1.666 18.055 7.567 1.00 81.44 165 HIS A CA 1
ATOM 1345 C C . HIS A 1 165 ? -2.002 16.825 8.399 1.00 81.44 165 HIS A C 1
ATOM 1347 O O . HIS A 1 165 ? -2.490 15.803 7.903 1.00 81.44 165 HIS A O 1
ATOM 1353 N N . ASP A 1 166 ? -1.756 16.942 9.702 1.00 80.75 166 ASP A N 1
ATOM 1354 C CA . ASP A 1 166 ? -2.206 15.922 10.627 1.00 80.75 166 ASP A CA 1
ATOM 1355 C C . ASP A 1 166 ? -3.736 15.909 10.711 1.00 80.75 166 ASP A C 1
ATOM 1357 O O . ASP A 1 166 ? -4.365 16.933 10.970 1.00 80.75 166 ASP A O 1
ATOM 1361 N N . THR A 1 167 ? -4.344 14.755 10.445 1.00 84.81 167 THR A N 1
ATOM 1362 C CA . THR A 1 167 ? -5.799 14.601 10.333 1.00 84.81 167 THR A CA 1
ATOM 1363 C C . THR A 1 167 ? -6.250 13.253 10.886 1.00 84.81 167 THR A C 1
ATOM 1365 O O . THR A 1 167 ? -5.469 12.305 10.979 1.00 84.81 167 THR A O 1
ATOM 1368 N N . LYS A 1 168 ? -7.550 13.129 11.186 1.00 86.81 168 LYS A N 1
ATOM 1369 C CA . LYS A 1 168 ? -8.153 11.858 11.624 1.00 86.81 168 LYS A CA 1
ATOM 1370 C C . LYS A 1 168 ? -7.919 10.720 10.622 1.00 86.81 168 LYS A C 1
ATOM 1372 O O . LYS A 1 168 ? -7.586 9.619 11.042 1.00 86.81 168 LYS A O 1
ATOM 1377 N N . ARG A 1 169 ? -7.994 11.000 9.311 1.00 87.44 169 ARG A N 1
ATOM 1378 C CA . ARG A 1 169 ? -7.690 10.026 8.243 1.00 87.44 169 ARG A CA 1
ATOM 1379 C C . ARG A 1 169 ? -6.255 9.522 8.324 1.00 87.44 169 ARG A C 1
ATOM 1381 O O . ARG A 1 169 ? -6.035 8.318 8.325 1.00 87.44 169 ARG A O 1
ATOM 1388 N N . LYS A 1 170 ? -5.289 10.437 8.442 1.00 87.75 170 LYS A N 1
ATOM 1389 C CA . LYS A 1 170 ? -3.866 10.091 8.550 1.00 87.75 170 LYS A CA 1
ATOM 1390 C C . LYS A 1 170 ? -3.587 9.216 9.771 1.00 87.75 170 LYS A C 1
ATOM 1392 O O . LYS A 1 170 ? -2.923 8.195 9.661 1.00 87.75 170 LYS A O 1
ATOM 1397 N N . ARG A 1 171 ? -4.167 9.565 10.918 1.00 87.50 171 ARG A N 1
ATOM 1398 C CA . ARG A 1 171 ? -4.012 8.797 12.161 1.00 87.50 171 ARG A CA 1
ATOM 1399 C C . ARG A 1 171 ? -4.714 7.445 12.121 1.00 87.50 171 ARG A C 1
ATOM 1401 O O . ARG A 1 171 ? -4.187 6.463 12.634 1.00 87.50 171 ARG A O 1
ATOM 1408 N N . PHE A 1 172 ? -5.860 7.360 11.457 1.00 88.62 172 PHE A N 1
ATOM 1409 C CA . PHE A 1 172 ? -6.492 6.080 11.171 1.00 88.62 172 PHE A CA 1
ATOM 1410 C C . PHE A 1 172 ? -5.593 5.192 10.287 1.00 88.62 172 PHE A C 1
ATOM 1412 O O . PHE A 1 172 ? -5.360 4.038 10.636 1.00 88.62 172 PHE A O 1
ATOM 1419 N N . ILE A 1 173 ? -4.990 5.740 9.222 1.00 87.50 173 ILE A N 1
ATOM 1420 C CA . ILE A 1 173 ? -4.016 5.022 8.377 1.00 87.50 173 ILE A CA 1
ATOM 1421 C C . ILE A 1 173 ? -2.803 4.552 9.193 1.00 87.50 173 ILE A C 1
ATOM 1423 O O . ILE A 1 173 ? -2.402 3.396 9.064 1.00 87.50 173 ILE A O 1
ATOM 1427 N N . ASP A 1 174 ? -2.249 5.394 10.073 1.00 87.94 174 ASP A N 1
ATOM 1428 C CA . ASP A 1 174 ? -1.161 5.002 10.984 1.00 87.94 174 ASP A CA 1
ATOM 1429 C C . ASP A 1 174 ? -1.545 3.805 11.863 1.00 87.94 174 ASP A C 1
ATOM 1431 O O . ASP A 1 174 ? -0.712 2.942 12.137 1.00 87.94 174 ASP A O 1
ATOM 1435 N N . SER A 1 175 ? -2.805 3.750 12.296 1.00 89.44 175 SER A N 1
ATOM 1436 C CA . SER A 1 175 ? -3.333 2.696 13.167 1.00 89.44 175 SER A CA 1
ATOM 1437 C C . SER A 1 175 ? -3.441 1.371 12.431 1.00 89.44 175 SER A C 1
ATOM 1439 O O . SER A 1 175 ? -2.911 0.369 12.904 1.00 89.44 175 SER A O 1
ATOM 1441 N N . VAL A 1 176 ? -4.053 1.386 11.241 1.00 90.00 176 VAL A N 1
ATOM 1442 C CA . VAL A 1 176 ? -4.133 0.215 10.354 1.00 90.00 176 VAL A CA 1
ATOM 1443 C C . VAL A 1 176 ? -2.725 -0.268 10.007 1.00 90.00 176 VAL A C 1
ATOM 1445 O O . VAL A 1 176 ? -2.424 -1.450 10.128 1.00 90.00 176 VAL A O 1
ATOM 1448 N N . THR A 1 177 ? -1.821 0.653 9.666 1.00 89.12 177 THR A N 1
ATOM 1449 C CA . THR A 1 177 ? -0.424 0.319 9.360 1.00 89.12 177 THR A CA 1
ATOM 1450 C C . THR A 1 177 ? 0.271 -0.313 10.562 1.00 89.12 177 THR A C 1
ATOM 1452 O O . THR A 1 177 ? 1.017 -1.266 10.385 1.00 89.12 177 THR A O 1
ATOM 1455 N N . SER A 1 178 ? 0.014 0.168 11.783 1.00 90.06 178 SER A N 1
ATOM 1456 C CA . SER A 1 178 ? 0.598 -0.394 13.008 1.00 90.06 178 SER A CA 1
ATOM 1457 C C . SER A 1 178 ? 0.085 -1.792 13.351 1.00 90.06 178 SER A C 1
ATOM 1459 O O . SER A 1 178 ? 0.813 -2.563 13.970 1.00 90.06 178 SER A O 1
ATOM 1461 N N . VAL A 1 179 ? -1.152 -2.126 12.974 1.00 92.25 179 VAL A N 1
ATOM 1462 C CA . VAL A 1 179 ? -1.683 -3.495 13.075 1.00 92.25 179 VAL A CA 1
ATOM 1463 C C . VAL A 1 179 ? -0.961 -4.394 12.077 1.00 92.25 179 VAL A C 1
ATOM 1465 O O . VAL A 1 179 ? -0.383 -5.409 12.452 1.00 92.25 179 VAL A O 1
ATOM 1468 N N . VAL A 1 180 ? -0.928 -3.972 10.812 1.00 91.62 180 VAL A N 1
ATOM 1469 C CA . VAL A 1 180 ? -0.432 -4.789 9.701 1.00 91.62 180 VAL A CA 1
ATOM 1470 C C . VAL A 1 180 ? 1.085 -4.978 9.755 1.00 91.62 180 VAL A C 1
ATOM 1472 O O . VAL A 1 180 ? 1.573 -6.081 9.532 1.00 91.62 180 VAL A O 1
ATOM 1475 N N . SER A 1 181 ? 1.854 -3.927 10.059 1.00 90.75 181 SER A N 1
ATOM 1476 C CA . SER A 1 181 ? 3.319 -3.946 9.932 1.00 90.75 181 SER A CA 1
ATOM 1477 C C . SER A 1 181 ? 4.015 -4.877 10.924 1.00 90.75 181 SER A C 1
ATOM 1479 O O . SER A 1 181 ? 5.178 -5.210 10.720 1.00 90.75 181 SER A O 1
ATOM 1481 N N . ARG A 1 182 ? 3.338 -5.292 12.000 1.00 91.31 182 ARG A N 1
ATOM 1482 C CA . ARG A 1 182 ? 3.939 -6.114 13.063 1.00 91.31 182 ARG A CA 1
ATOM 1483 C C . ARG A 1 182 ? 4.295 -7.512 12.627 1.00 91.31 182 ARG A C 1
ATOM 1485 O O . ARG A 1 182 ? 5.346 -7.998 13.027 1.00 91.31 182 ARG A O 1
ATOM 1492 N N . ASN A 1 183 ? 3.481 -8.083 11.748 1.00 93.00 183 ASN A N 1
ATOM 1493 C CA . ASN A 1 183 ? 3.744 -9.381 11.143 1.00 93.00 183 ASN A CA 1
ATOM 1494 C C . ASN A 1 183 ? 5.020 -9.383 10.277 1.00 93.00 183 ASN A C 1
ATOM 1496 O O . ASN A 1 183 ? 5.559 -10.437 9.963 1.00 93.00 183 ASN A O 1
ATOM 1500 N N . TYR A 1 184 ? 5.512 -8.198 9.903 1.00 89.94 184 TYR A N 1
ATOM 1501 C CA . TYR A 1 184 ? 6.674 -8.013 9.033 1.00 89.94 184 TYR A CA 1
ATOM 1502 C C . TYR A 1 184 ? 7.901 -7.456 9.768 1.00 89.94 184 TYR A C 1
ATOM 1504 O O . TYR A 1 184 ? 8.920 -7.183 9.133 1.00 89.94 184 TYR A O 1
ATOM 1512 N N . HIS A 1 185 ? 7.817 -7.239 11.085 1.00 88.62 185 HIS A N 1
ATOM 1513 C CA . HIS A 1 185 ? 9.000 -6.916 11.879 1.00 88.62 185 HIS A CA 1
ATOM 1514 C C . HIS A 1 185 ? 9.892 -8.152 12.043 1.00 88.62 185 HIS A C 1
ATOM 1516 O O . HIS A 1 185 ? 9.430 -9.284 11.942 1.00 88.62 185 HIS A O 1
ATOM 1522 N N . ASP A 1 186 ? 11.179 -7.922 12.304 1.00 88.44 186 ASP A N 1
ATOM 1523 C CA . ASP A 1 186 ? 12.093 -8.989 12.710 1.00 88.44 186 ASP A CA 1
ATOM 1524 C C . ASP A 1 186 ? 11.545 -9.667 13.972 1.00 88.44 186 ASP A C 1
ATOM 1526 O O . ASP A 1 186 ? 11.128 -8.970 14.896 1.00 88.44 186 ASP A O 1
ATOM 1530 N N . VAL A 1 187 ? 11.559 -11.001 14.022 1.00 91.50 187 VAL A N 1
ATOM 1531 C CA . VAL A 1 187 ? 11.052 -11.795 15.155 1.00 91.50 187 VAL A CA 1
ATOM 1532 C C . VAL A 1 187 ? 11.738 -11.414 16.474 1.00 91.50 187 VAL A C 1
ATOM 1534 O O . VAL A 1 187 ? 11.141 -11.527 17.541 1.00 91.50 187 VAL A O 1
ATOM 1537 N N . SER A 1 188 ? 12.974 -10.913 16.410 1.00 92.62 188 SER A N 1
ATOM 1538 C CA . SER A 1 188 ? 13.716 -10.401 17.569 1.00 92.62 188 SER A CA 1
ATOM 1539 C C . SER A 1 188 ? 13.245 -9.026 18.070 1.00 92.62 188 SER A C 1
ATOM 1541 O O . SER A 1 188 ? 13.636 -8.605 19.159 1.00 92.62 188 SER A O 1
ATOM 1543 N N . SER A 1 189 ? 12.414 -8.308 17.309 1.00 91.62 189 SER A N 1
ATOM 1544 C CA . SER A 1 189 ? 11.878 -7.005 17.706 1.00 91.62 189 SER A CA 1
ATOM 1545 C C . SER A 1 189 ? 10.793 -7.149 18.770 1.00 91.62 189 SER A C 1
ATOM 1547 O O . SER A 1 189 ? 9.836 -7.900 18.616 1.00 91.62 189 SER A O 1
ATOM 1549 N N . ASP A 1 190 ? 10.850 -6.289 19.784 1.00 89.25 190 ASP A N 1
ATOM 1550 C CA . ASP A 1 190 ? 9.787 -6.073 20.775 1.00 89.25 190 ASP A CA 1
ATOM 1551 C C . ASP A 1 190 ? 8.426 -5.672 20.164 1.00 89.25 190 ASP A C 1
ATOM 1553 O O . ASP A 1 190 ? 7.375 -5.778 20.804 1.00 89.25 190 ASP A O 1
ATOM 1557 N N . ARG A 1 191 ? 8.428 -5.198 18.913 1.00 89.44 191 ARG A N 1
ATOM 1558 C CA . ARG A 1 191 ? 7.223 -4.830 18.165 1.00 89.44 191 ARG A CA 1
ATOM 1559 C C . ARG A 1 191 ? 6.650 -5.972 17.334 1.00 89.44 191 ARG A C 1
ATOM 1561 O O . ARG A 1 191 ? 5.511 -5.818 16.878 1.00 89.44 191 ARG A O 1
ATOM 1568 N N . TYR A 1 192 ? 7.396 -7.056 17.124 1.00 93.94 192 TYR A N 1
ATOM 1569 C CA . TYR A 1 192 ? 6.925 -8.207 16.362 1.00 93.94 192 TYR A CA 1
ATOM 1570 C C . TYR A 1 192 ? 5.772 -8.901 17.081 1.00 93.94 192 TYR A C 1
ATOM 1572 O O . TYR A 1 192 ? 5.791 -9.106 18.293 1.00 93.94 192 TYR A O 1
ATOM 1580 N N . SER A 1 193 ? 4.733 -9.204 16.313 1.00 95.00 193 SER A N 1
ATOM 1581 C CA . SER A 1 193 ? 3.568 -9.963 16.751 1.00 95.00 193 SER A CA 1
ATOM 1582 C C . SER A 1 193 ? 2.714 -10.265 15.525 1.00 95.00 193 SER A C 1
ATOM 1584 O O . SER A 1 193 ? 2.417 -9.352 14.748 1.00 95.00 193 SER A O 1
ATOM 1586 N N . THR A 1 194 ? 2.322 -11.525 15.354 1.00 95.12 194 THR A N 1
ATOM 1587 C CA . THR A 1 194 ? 1.392 -11.931 14.290 1.00 95.12 194 THR A CA 1
ATOM 1588 C C . THR A 1 194 ? -0.060 -11.690 14.700 1.00 95.12 194 THR A C 1
ATOM 1590 O O . THR A 1 194 ? -0.885 -11.357 13.861 1.00 95.12 194 THR A O 1
ATOM 1593 N N . GLU A 1 195 ? -0.359 -11.728 16.001 1.00 95.31 195 GLU A N 1
ATOM 1594 C CA . GLU A 1 195 ? -1.716 -11.700 16.557 1.00 95.31 195 GLU A CA 1
ATOM 1595 C C . GLU A 1 195 ? -2.610 -10.553 16.030 1.00 95.31 195 GLU A C 1
ATOM 1597 O O . GLU A 1 195 ? -3.707 -10.846 15.557 1.00 95.31 195 GLU A O 1
ATOM 1602 N N . PRO A 1 196 ? -2.193 -9.267 16.001 1.00 93.88 196 PRO A N 1
ATOM 1603 C CA . PRO A 1 196 ? -3.023 -8.203 15.424 1.00 93.88 196 PRO A CA 1
ATOM 1604 C C . PRO A 1 196 ? -3.348 -8.418 13.942 1.00 93.88 196 PRO A C 1
ATOM 1606 O O . PRO A 1 196 ? -4.430 -8.058 13.479 1.00 93.88 196 PRO A O 1
ATOM 1609 N N . PHE A 1 197 ? -2.390 -8.956 13.187 1.00 93.38 197 PHE A N 1
ATOM 1610 C CA . PHE A 1 197 ? -2.557 -9.250 11.771 1.00 93.38 197 PHE A CA 1
ATOM 1611 C C . PHE A 1 197 ? -3.504 -10.440 11.589 1.00 93.38 197 PHE A C 1
ATOM 1613 O O . PHE A 1 197 ? -4.453 -10.347 10.815 1.00 93.38 197 PHE A O 1
ATOM 1620 N N . ASP A 1 198 ? -3.303 -11.510 12.357 1.00 92.94 198 ASP A N 1
ATOM 1621 C CA . ASP A 1 198 ? -4.118 -12.725 12.307 1.00 92.94 198 ASP A CA 1
ATOM 1622 C C . ASP A 1 198 ? -5.575 -12.444 12.697 1.00 92.94 198 ASP A C 1
ATOM 1624 O O . ASP A 1 198 ? -6.488 -12.945 12.048 1.00 92.94 198 ASP A O 1
ATOM 1628 N N . LEU A 1 199 ? -5.822 -11.573 13.682 1.00 91.50 199 LEU A N 1
ATOM 1629 C CA . LEU A 1 199 ? -7.174 -11.110 14.018 1.00 91.50 199 LEU A CA 1
ATOM 1630 C C . LEU A 1 199 ? -7.858 -10.441 12.822 1.00 91.50 199 LEU A C 1
ATOM 1632 O O . LEU A 1 199 ? -9.028 -10.704 12.543 1.00 91.50 199 LEU A O 1
ATOM 1636 N N . LEU A 1 200 ? -7.122 -9.589 12.105 1.00 89.50 200 LEU A N 1
ATOM 1637 C CA . LEU A 1 200 ? -7.662 -8.826 10.989 1.00 89.50 200 LEU A CA 1
ATOM 1638 C C . LEU A 1 200 ? -7.918 -9.693 9.751 1.00 89.50 200 LEU A C 1
ATOM 1640 O O . LEU A 1 200 ? -8.912 -9.469 9.065 1.00 89.50 200 LEU A O 1
ATOM 1644 N N . PHE A 1 201 ? -7.044 -10.662 9.471 1.00 88.81 201 PHE A N 1
ATOM 1645 C CA . PHE A 1 201 ? -7.068 -11.494 8.259 1.00 88.81 201 PHE A CA 1
ATOM 1646 C C . PHE A 1 201 ? -7.423 -12.965 8.521 1.00 88.81 201 PHE A C 1
ATOM 1648 O O . PHE A 1 201 ? -7.153 -13.824 7.682 1.00 88.81 201 PHE A O 1
ATOM 1655 N N . SER A 1 202 ? -8.030 -13.265 9.670 1.00 83.19 202 SER A N 1
ATOM 1656 C CA . SER A 1 202 ? -8.578 -14.591 9.965 1.00 83.19 202 SER A CA 1
ATOM 1657 C C . SER A 1 202 ? -9.632 -14.997 8.929 1.00 83.19 202 SER A C 1
ATOM 1659 O O . SER A 1 202 ? -10.264 -14.151 8.295 1.00 83.19 202 SER A O 1
ATOM 1661 N N . SER A 1 203 ? -9.863 -16.304 8.767 1.00 61.09 203 SER A N 1
ATOM 1662 C CA . SER A 1 203 ? -10.812 -16.850 7.781 1.00 61.09 203 SER A CA 1
ATOM 1663 C C . SER A 1 203 ? -12.259 -16.374 7.960 1.00 61.09 203 SER A C 1
ATOM 1665 O O . SER A 1 203 ? -13.061 -16.498 7.039 1.00 61.09 203 SER A O 1
ATOM 1667 N N . GLU A 1 204 ? -12.602 -15.837 9.132 1.00 67.06 204 GLU A N 1
ATOM 1668 C CA . GLU A 1 204 ? -13.922 -15.274 9.435 1.00 67.06 204 GLU A CA 1
ATOM 1669 C C . GLU A 1 204 ? -14.045 -13.790 9.033 1.00 67.06 204 GLU A C 1
ATOM 1671 O O . GLU A 1 204 ? -15.146 -13.235 8.991 1.00 67.06 204 GLU A O 1
ATOM 1676 N N . SER A 1 205 ? -12.932 -13.135 8.691 1.00 67.69 205 SER A N 1
ATOM 1677 C CA . SER A 1 205 ? -12.894 -11.724 8.316 1.00 67.69 205 SER A CA 1
ATOM 1678 C C . SER A 1 205 ? -13.305 -11.520 6.856 1.00 67.69 205 SER A C 1
ATOM 1680 O O . SER A 1 205 ? -12.496 -11.531 5.934 1.00 67.69 205 SER A O 1
ATOM 1682 N N . ILE A 1 206 ? -14.599 -11.284 6.633 1.00 66.94 206 ILE A N 1
ATOM 1683 C CA . ILE A 1 206 ? -15.161 -11.003 5.294 1.00 66.94 206 ILE A CA 1
ATOM 1684 C C . ILE A 1 206 ? -14.701 -9.630 4.761 1.00 66.94 206 ILE A C 1
ATOM 1686 O O . ILE A 1 206 ? -14.714 -9.369 3.558 1.00 66.94 206 ILE A O 1
ATOM 1690 N N . ASN A 1 207 ? -14.278 -8.739 5.660 1.00 79.62 207 ASN A N 1
ATOM 1691 C CA . ASN A 1 207 ? -14.003 -7.338 5.358 1.00 79.62 207 ASN A CA 1
ATOM 1692 C C . ASN A 1 207 ? -12.507 -7.008 5.249 1.00 79.62 207 ASN A C 1
ATOM 1694 O O . ASN A 1 207 ? -12.152 -5.828 5.197 1.00 79.62 207 ASN A O 1
ATOM 1698 N N . ALA A 1 208 ? -11.625 -8.009 5.211 1.00 87.12 208 ALA A N 1
ATOM 1699 C CA . ALA A 1 208 ? -10.196 -7.784 5.061 1.00 87.12 208 ALA A CA 1
ATOM 1700 C C . ALA A 1 208 ? -9.552 -8.771 4.081 1.00 87.12 208 ALA A C 1
ATOM 1702 O O . ALA A 1 208 ? -9.879 -9.952 4.059 1.00 87.12 208 ALA A O 1
ATOM 1703 N N . ILE A 1 209 ? -8.603 -8.289 3.282 1.00 87.50 209 ILE A N 1
ATOM 1704 C CA . ILE A 1 209 ? -7.786 -9.119 2.397 1.00 87.50 209 ILE A CA 1
ATOM 1705 C C . ILE A 1 209 ? -6.323 -8.698 2.479 1.00 87.50 209 ILE A C 1
ATOM 1707 O O . ILE A 1 209 ? -6.012 -7.507 2.472 1.00 87.50 209 ILE A O 1
ATOM 1711 N N . ASN A 1 210 ? -5.427 -9.680 2.508 1.00 87.75 210 ASN A N 1
ATOM 1712 C CA . ASN A 1 210 ? -3.998 -9.465 2.354 1.00 87.75 210 ASN A CA 1
ATOM 1713 C C . ASN A 1 210 ? -3.486 -10.224 1.130 1.00 87.75 210 ASN A C 1
ATOM 1715 O O . ASN A 1 210 ? -3.717 -11.425 1.007 1.00 87.75 210 ASN A O 1
ATOM 1719 N N . VAL A 1 211 ? -2.773 -9.533 0.242 1.00 87.19 211 VAL A N 1
ATOM 1720 C CA . VAL A 1 211 ? -2.226 -10.109 -0.991 1.00 87.19 211 VAL A CA 1
ATOM 1721 C C . VAL A 1 211 ? -0.739 -9.793 -1.092 1.00 87.19 211 VAL A C 1
ATOM 1723 O O . VAL A 1 211 ? -0.352 -8.628 -1.175 1.00 87.19 211 VAL A O 1
ATOM 1726 N N . ASP A 1 212 ? 0.093 -10.831 -1.147 1.00 87.81 212 ASP A N 1
ATOM 1727 C CA . ASP A 1 212 ? 1.489 -10.696 -1.564 1.00 87.81 212 ASP A CA 1
ATOM 1728 C C . ASP A 1 212 ? 1.546 -10.628 -3.099 1.00 87.81 212 ASP A C 1
ATOM 1730 O O . ASP A 1 212 ? 1.089 -11.536 -3.798 1.00 87.81 212 ASP A O 1
ATOM 1734 N N . ILE A 1 213 ? 2.079 -9.529 -3.633 1.00 87.56 213 ILE A N 1
ATOM 1735 C CA . ILE A 1 213 ? 2.209 -9.299 -5.078 1.00 87.56 213 ILE A CA 1
ATOM 1736 C C . ILE A 1 213 ? 3.656 -9.400 -5.571 1.00 87.56 213 ILE A C 1
ATOM 1738 O O . ILE A 1 213 ? 3.932 -8.983 -6.694 1.00 87.56 213 ILE A O 1
ATOM 1742 N N . THR A 1 214 ? 4.583 -9.941 -4.776 1.00 88.81 214 THR A N 1
ATOM 1743 C CA . THR A 1 214 ? 6.015 -10.040 -5.121 1.00 88.81 214 THR A CA 1
ATOM 1744 C C . THR A 1 214 ? 6.228 -10.676 -6.492 1.00 88.81 214 THR A C 1
ATOM 1746 O O . THR A 1 214 ? 6.840 -10.065 -7.367 1.00 88.81 214 THR A O 1
ATOM 1749 N N . GLU A 1 215 ? 5.644 -11.853 -6.721 1.00 90.06 215 GLU A N 1
ATOM 1750 C CA . GLU A 1 215 ? 5.767 -12.564 -7.999 1.00 90.06 215 GLU A CA 1
ATOM 1751 C C . GLU A 1 215 ? 5.048 -11.834 -9.143 1.00 90.06 215 GLU A C 1
ATOM 1753 O O . GLU A 1 215 ? 5.592 -11.706 -10.240 1.00 90.06 215 GLU A O 1
ATOM 1758 N N . LYS A 1 216 ? 3.867 -11.246 -8.885 1.00 86.50 216 LYS A N 1
ATOM 1759 C CA . LYS A 1 216 ? 3.164 -10.418 -9.884 1.00 86.50 216 LYS A CA 1
ATOM 1760 C C . LYS A 1 216 ? 4.024 -9.226 -10.326 1.00 86.50 216 LYS A C 1
ATOM 1762 O O . LYS A 1 216 ? 4.015 -8.861 -11.504 1.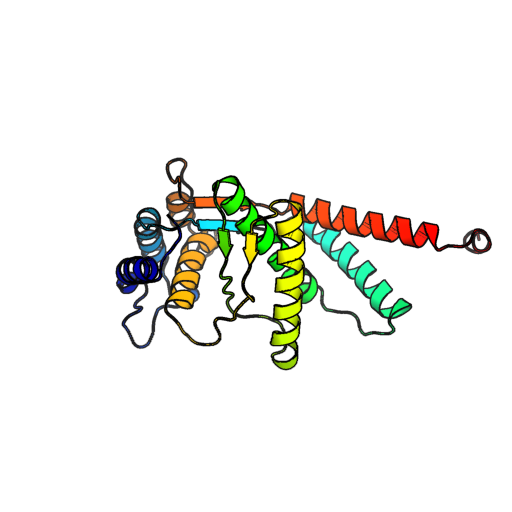00 86.50 216 LYS A O 1
ATOM 1767 N N . GLU A 1 217 ? 4.762 -8.614 -9.399 1.00 84.25 217 GLU A N 1
ATOM 1768 C CA . GLU A 1 217 ? 5.649 -7.488 -9.687 1.00 84.25 217 GLU A CA 1
ATOM 1769 C C . GLU A 1 217 ? 6.895 -7.934 -10.461 1.00 84.25 217 GLU A C 1
ATOM 1771 O O . GLU A 1 217 ? 7.260 -7.274 -11.438 1.00 84.25 217 GLU A O 1
ATOM 1776 N N . ILE A 1 218 ? 7.505 -9.068 -10.086 1.00 88.25 218 ILE A N 1
ATOM 1777 C CA . ILE A 1 218 ? 8.597 -9.705 -10.843 1.00 88.25 218 ILE A CA 1
ATOM 1778 C C . ILE A 1 218 ? 8.160 -9.933 -12.293 1.00 88.25 218 ILE A C 1
ATOM 1780 O O . ILE A 1 218 ? 8.809 -9.451 -13.226 1.00 88.25 218 ILE A O 1
ATOM 1784 N N . ASP A 1 219 ? 7.018 -10.590 -12.492 1.00 88.56 219 ASP A N 1
ATOM 1785 C CA . ASP A 1 219 ? 6.458 -10.878 -13.811 1.00 88.56 219 ASP A CA 1
ATOM 1786 C C . ASP A 1 219 ? 6.211 -9.612 -14.626 1.00 88.56 219 ASP A C 1
ATOM 1788 O O . ASP A 1 219 ? 6.520 -9.551 -15.821 1.00 88.56 219 ASP A O 1
ATOM 1792 N N . LEU A 1 220 ? 5.650 -8.579 -13.999 1.00 82.81 220 LEU A N 1
ATOM 1793 C CA . LEU A 1 220 ? 5.376 -7.310 -14.660 1.00 82.81 220 LEU A CA 1
ATOM 1794 C C . LEU A 1 220 ? 6.671 -6.618 -15.099 1.00 82.81 220 LEU A C 1
ATOM 1796 O O . LEU A 1 220 ? 6.760 -6.156 -16.240 1.00 82.81 220 LEU A O 1
ATOM 1800 N N . MET A 1 221 ? 7.674 -6.548 -14.221 1.00 81.56 221 MET A N 1
ATOM 1801 C CA . MET A 1 221 ? 8.972 -5.949 -14.537 1.00 81.56 221 MET A CA 1
ATOM 1802 C C . MET A 1 221 ? 9.680 -6.720 -15.654 1.00 81.56 221 MET A C 1
ATOM 1804 O O . MET A 1 221 ? 10.161 -6.101 -16.606 1.00 81.56 221 MET A O 1
ATOM 1808 N N . ASN A 1 222 ? 9.655 -8.053 -15.612 1.00 86.50 222 ASN A N 1
ATOM 1809 C CA . ASN A 1 222 ? 10.216 -8.905 -16.660 1.00 86.50 222 ASN A CA 1
ATOM 1810 C C . ASN A 1 222 ? 9.492 -8.735 -18.001 1.00 86.50 222 ASN A C 1
ATOM 1812 O O . ASN A 1 222 ? 10.140 -8.591 -19.040 1.00 86.50 222 ASN A O 1
ATOM 1816 N N . LYS A 1 223 ? 8.154 -8.664 -18.011 1.00 84.12 223 LYS A N 1
ATOM 1817 C CA . LYS A 1 223 ? 7.376 -8.359 -19.227 1.00 84.12 223 LYS A CA 1
ATOM 1818 C C . LYS A 1 223 ? 7.779 -7.011 -19.826 1.00 84.12 223 LYS A C 1
ATOM 1820 O O . LYS A 1 223 ? 8.007 -6.926 -21.032 1.00 84.12 223 LYS A O 1
ATOM 1825 N N . MET A 1 224 ? 7.930 -5.978 -18.997 1.00 77.44 224 MET A N 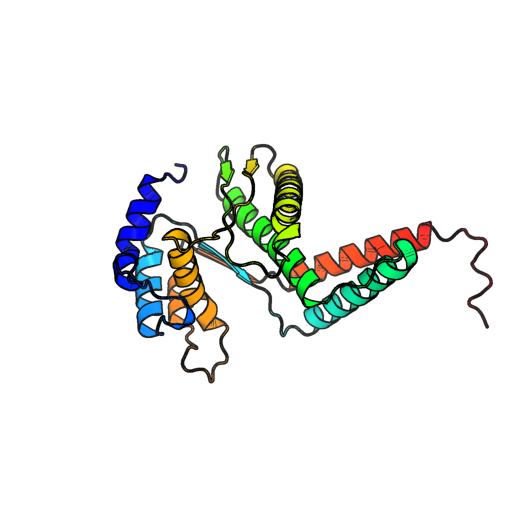1
ATOM 1826 C CA . MET A 1 224 ? 8.356 -4.649 -19.449 1.00 77.44 224 MET A CA 1
ATOM 1827 C C . MET A 1 224 ? 9.780 -4.651 -20.023 1.00 77.44 224 MET A C 1
ATOM 1829 O O . MET A 1 224 ? 10.014 -4.050 -21.074 1.00 77.44 224 MET A O 1
ATOM 1833 N N . LEU A 1 225 ? 10.720 -5.344 -19.371 1.00 80.62 225 LEU A N 1
ATOM 1834 C CA . LEU A 1 225 ? 12.084 -5.523 -19.877 1.00 80.62 225 LEU A CA 1
ATOM 1835 C C . LEU A 1 225 ? 12.094 -6.242 -21.228 1.00 80.62 225 LEU A C 1
ATOM 1837 O O . LEU A 1 225 ? 12.735 -5.787 -22.175 1.00 80.62 225 LEU A O 1
ATOM 1841 N N . ASN A 1 226 ? 11.322 -7.318 -21.353 1.00 84.12 226 ASN A N 1
ATOM 1842 C CA . ASN A 1 226 ? 11.211 -8.082 -22.591 1.00 84.12 226 ASN A CA 1
ATOM 1843 C C . ASN A 1 226 ? 10.610 -7.257 -23.735 1.00 84.12 226 ASN A C 1
ATOM 1845 O O . ASN A 1 226 ? 11.101 -7.314 -24.863 1.00 84.12 226 ASN A O 1
ATOM 1849 N N . GLU A 1 227 ? 9.568 -6.464 -23.475 1.00 79.88 227 GLU A N 1
ATOM 1850 C CA . GLU A 1 227 ? 9.029 -5.535 -24.473 1.00 79.88 227 GLU A CA 1
ATOM 1851 C C . GLU A 1 227 ? 10.059 -4.496 -24.914 1.00 79.88 227 GLU A C 1
ATOM 1853 O O . GLU A 1 227 ? 10.132 -4.166 -26.103 1.00 79.88 227 GLU A O 1
ATOM 1858 N N . PHE A 1 228 ? 10.865 -3.992 -23.977 1.00 73.19 228 PHE A N 1
ATOM 1859 C CA . PHE A 1 228 ? 11.943 -3.067 -24.289 1.00 73.19 228 PHE A CA 1
ATOM 1860 C C . PHE A 1 228 ? 12.978 -3.712 -25.219 1.00 73.19 228 PHE A C 1
ATOM 1862 O O . PHE A 1 228 ? 13.241 -3.173 -26.295 1.00 73.19 228 PHE A O 1
ATOM 1869 N N . PHE A 1 229 ? 13.495 -4.895 -24.875 1.00 77.12 229 PHE A N 1
ATOM 1870 C CA . PHE A 1 229 ? 14.459 -5.607 -25.718 1.00 77.12 229 PHE A CA 1
ATOM 1871 C C . PHE A 1 229 ? 13.894 -5.944 -27.099 1.00 77.12 229 PHE A C 1
ATOM 1873 O O . PHE A 1 229 ? 14.583 -5.781 -28.105 1.00 77.12 229 PHE A O 1
ATOM 1880 N N . LYS A 1 230 ? 12.617 -6.337 -27.189 1.00 77.81 230 LYS A N 1
ATOM 1881 C CA . LYS A 1 230 ? 11.944 -6.563 -28.479 1.00 77.81 230 LYS A CA 1
ATOM 1882 C C . LYS A 1 230 ? 11.895 -5.297 -29.336 1.00 77.81 230 LYS A C 1
ATOM 1884 O O . LYS A 1 230 ? 12.087 -5.385 -30.546 1.00 77.81 230 LYS A O 1
ATOM 1889 N N . LYS A 1 231 ? 11.636 -4.128 -28.742 1.00 68.19 231 LYS A N 1
ATOM 1890 C CA . LYS A 1 231 ? 11.628 -2.844 -29.466 1.00 68.19 231 LYS A CA 1
ATOM 1891 C C . LYS A 1 231 ? 13.034 -2.414 -29.882 1.00 68.19 231 LYS A C 1
ATOM 1893 O O . LYS A 1 231 ? 13.200 -2.009 -31.026 1.00 68.19 231 LYS A O 1
ATOM 1898 N N . ALA A 1 232 ? 14.027 -2.572 -29.007 1.00 65.06 232 ALA A N 1
ATOM 1899 C CA . ALA A 1 232 ? 15.428 -2.285 -29.316 1.00 65.06 232 ALA A CA 1
ATOM 1900 C C . ALA A 1 232 ? 15.960 -3.182 -30.449 1.00 65.06 232 ALA A C 1
ATOM 1902 O O . ALA A 1 232 ? 16.569 -2.698 -31.395 1.00 65.06 232 ALA A O 1
ATOM 1903 N N . ASN A 1 233 ? 15.643 -4.478 -30.432 1.00 59.78 233 ASN A N 1
ATOM 1904 C CA . ASN A 1 233 ? 16.042 -5.400 -31.500 1.00 59.78 233 ASN A CA 1
ATOM 1905 C C . ASN A 1 233 ? 15.341 -5.118 -32.839 1.00 59.78 233 ASN A C 1
ATOM 1907 O O . ASN A 1 233 ? 15.893 -5.435 -33.887 1.00 59.78 233 ASN A O 1
ATOM 1911 N N . LYS A 1 234 ? 14.150 -4.503 -32.824 1.00 59.22 234 LYS A N 1
ATOM 1912 C CA . LYS A 1 234 ? 13.452 -4.048 -34.039 1.00 59.22 234 LYS A CA 1
ATOM 1913 C C . LYS A 1 234 ? 13.981 -2.716 -34.583 1.00 59.22 234 LYS A C 1
ATOM 1915 O O . LYS A 1 234 ? 13.844 -2.477 -35.777 1.00 59.22 234 LYS A O 1
ATOM 1920 N N . SER A 1 235 ? 14.562 -1.852 -33.746 1.00 52.59 235 SER A N 1
ATOM 1921 C CA . SER A 1 235 ? 15.152 -0.573 -34.174 1.00 52.59 235 SER A CA 1
ATOM 1922 C C . SER A 1 235 ? 16.607 -0.695 -34.645 1.00 52.59 235 SER A C 1
ATOM 1924 O O . SER A 1 235 ? 17.140 0.240 -35.246 1.00 52.59 235 SER A O 1
ATOM 1926 N N . ILE A 1 236 ? 17.251 -1.848 -34.433 1.00 44.59 236 ILE A N 1
ATOM 1927 C CA . ILE A 1 236 ? 18.555 -2.162 -35.024 1.00 44.59 236 ILE A CA 1
ATOM 1928 C C . ILE A 1 236 ? 18.349 -2.539 -36.497 1.00 44.59 236 ILE A C 1
ATOM 1930 O O . ILE A 1 236 ? 17.994 -3.663 -36.842 1.00 44.59 236 ILE A O 1
ATOM 1934 N N . ASN A 1 237 ? 18.598 -1.563 -37.371 1.00 42.06 237 ASN A N 1
ATOM 1935 C CA . ASN A 1 237 ? 18.716 -1.727 -38.820 1.00 42.06 237 ASN A CA 1
ATOM 1936 C C . ASN A 1 237 ? 19.636 -2.935 -39.159 1.00 42.06 237 ASN A C 1
ATOM 1938 O O . ASN A 1 237 ? 20.712 -3.044 -38.552 1.00 42.06 237 ASN A O 1
ATOM 1942 N N . PRO A 1 238 ? 19.305 -3.811 -40.136 1.00 42.00 238 PRO A N 1
ATOM 1943 C CA . PRO A 1 238 ? 20.094 -5.014 -40.455 1.00 42.00 238 PRO A CA 1
ATOM 1944 C C . PRO A 1 238 ? 21.558 -4.726 -40.831 1.00 42.00 238 PRO A C 1
ATOM 1946 O O . PRO A 1 238 ? 22.420 -5.599 -40.750 1.00 42.00 238 PRO A O 1
ATOM 1949 N N . THR A 1 239 ? 21.869 -3.483 -41.191 1.00 40.78 239 THR A N 1
ATOM 1950 C CA . THR A 1 239 ? 23.201 -3.000 -41.570 1.00 40.78 239 THR A CA 1
ATOM 1951 C C . THR A 1 239 ? 24.207 -2.902 -40.416 1.00 40.78 239 THR A C 1
ATOM 1953 O O . THR A 1 239 ? 25.395 -2.728 -40.676 1.00 40.78 239 THR A O 1
ATOM 1956 N N . ARG A 1 240 ? 23.798 -3.056 -39.145 1.00 41.50 240 ARG A N 1
ATOM 1957 C CA . ARG A 1 240 ? 24.705 -2.986 -37.974 1.00 41.50 240 ARG A CA 1
ATOM 1958 C C . ARG A 1 240 ? 25.087 -4.337 -37.350 1.00 41.50 240 ARG A C 1
ATOM 1960 O O . ARG A 1 240 ? 25.716 -4.354 -36.298 1.00 41.50 240 ARG A O 1
ATOM 1967 N N . ARG A 1 241 ? 24.804 -5.471 -38.004 1.00 40.59 241 ARG A N 1
ATOM 1968 C CA . ARG A 1 241 ? 25.236 -6.807 -37.529 1.00 40.59 241 ARG A CA 1
ATOM 1969 C C . ARG A 1 241 ? 26.743 -7.100 -37.660 1.00 40.59 241 ARG A C 1
ATOM 1971 O O . ARG A 1 241 ? 27.194 -8.106 -37.132 1.00 40.59 241 ARG A O 1
ATOM 1978 N N . ARG A 1 242 ? 27.543 -6.252 -38.321 1.00 35.34 242 ARG A N 1
ATOM 1979 C CA . ARG A 1 242 ? 28.964 -6.540 -38.628 1.00 35.34 242 ARG A CA 1
ATOM 1980 C C . ARG A 1 242 ? 30.013 -6.042 -37.617 1.00 35.34 242 ARG A C 1
ATOM 1982 O O . ARG A 1 242 ? 31.190 -6.066 -37.945 1.00 35.34 242 ARG A O 1
ATOM 1989 N N . ARG A 1 243 ? 29.651 -5.578 -36.414 1.00 36.09 243 ARG A N 1
ATOM 1990 C CA . ARG A 1 243 ? 30.651 -5.056 -35.445 1.00 36.09 243 ARG A CA 1
ATOM 1991 C C . ARG A 1 243 ? 30.664 -5.699 -34.056 1.00 36.09 243 ARG A C 1
ATOM 1993 O O . ARG A 1 243 ? 31.292 -5.157 -33.160 1.00 36.09 243 ARG A O 1
ATOM 2000 N N . LEU A 1 244 ? 30.020 -6.850 -33.881 1.00 33.16 244 LEU A N 1
ATOM 2001 C CA . LEU A 1 244 ? 30.103 -7.635 -32.639 1.00 33.16 244 LEU A CA 1
ATOM 2002 C C . LEU A 1 244 ? 30.427 -9.108 -32.927 1.00 33.16 244 LEU A C 1
ATOM 2004 O O . LEU A 1 244 ? 29.851 -10.013 -32.337 1.00 33.16 244 LEU A O 1
ATOM 2008 N N . VAL A 1 245 ? 31.338 -9.330 -33.874 1.00 38.41 245 VAL A N 1
ATOM 2009 C CA . VAL A 1 245 ? 32.159 -10.541 -33.934 1.00 38.41 245 VAL A CA 1
ATOM 2010 C C . VAL A 1 245 ? 33.565 -10.059 -34.253 1.00 38.41 245 VAL A C 1
ATOM 2012 O O . VAL A 1 245 ? 33.832 -9.704 -35.400 1.00 38.41 245 VAL A O 1
ATOM 2015 N N . LEU A 1 246 ? 34.366 -9.916 -33.200 1.00 33.47 246 LEU A N 1
ATOM 2016 C CA . LEU A 1 246 ? 35.804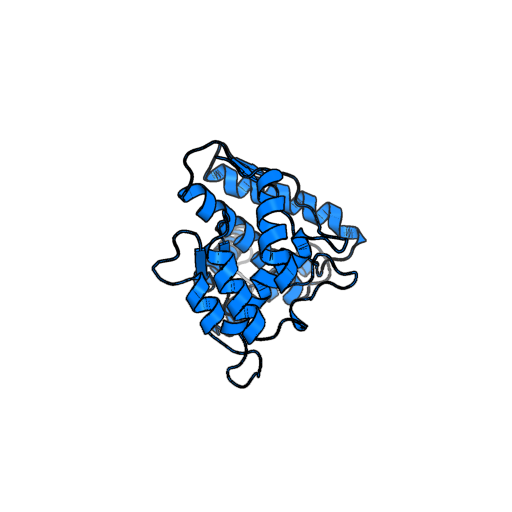 -10.174 -33.084 1.00 33.47 246 LEU A CA 1
ATOM 2017 C C . LEU A 1 246 ? 36.190 -9.900 -31.628 1.00 33.47 246 LEU A C 1
ATOM 2019 O O . LEU A 1 246 ? 35.856 -8.795 -31.141 1.00 33.47 246 LEU A O 1
#